Protein AF-A0A132BQ86-F1 (afdb_monomer)

Mean predicted aligned error: 5.55 Å

pLDDT: mean 93.39, std 7.11, range [46.69, 98.69]

Foldseek 3Di:
DPDDPVVVVVVCVVVVHDPVVVVVVVCVVDDPVVVVVVLVLLLLVLLLVLLLCVVPDDDDLVRDDPVSNVSCCVNQVDPVSSNVSSVVLVVCLVVLVVVLVQLVVCVVVVAFDADPLSKTKAFPVCLSVGGSSSVSLVSLQQVLV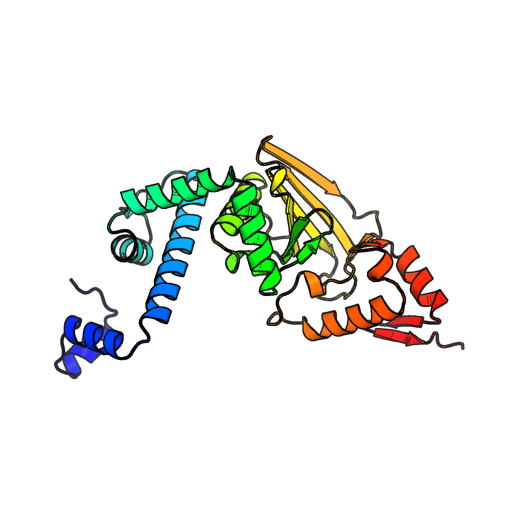VHQPQFGMKIHPSVQSKIKGWHWACLVQALWTATAKIWMARSVVSDIDIDGCNVFQKTFAPVLNRDHPPDPCNVLSNVLNVQCVVLPVCVVPGIDGPVVSQVSLVVVQWDDDRSDTHHDDDD

Organism: NCBI:txid1768241

Secondary structure (DSSP, 8-state):
-----HHHHHHHHHTT--HHHHHHHHHHTS-HHHHHHHHHHHHHHHHHHHHHHTTSPPPPGGGS-HHHHHHHHHHHSSHHHHHHHHHHHHHHTT-HHHHHHHHHHHHHTTSSEE-TT--EEEEGGGGGGS-HHHHHHHHHHHHHHT--TT-SEEEEEGGGTEEEEEEEETTTT-SSPEEEEEEEEETTTTEEEEEE-TTS-EEE--GGGGS-TTSTTHHHHHHHHHHHHHTTGGGGTTEEEHHHHHHHHHHTTEEEETTEEEE----

Sequence (267 aa):
MVELPQEILNRLEAANTSAAKAISLASSLSDPEILDEVAQQRQDDIAVYLALNQFNRRKNYRDLPERLQRDVRALFQNFTMAQATARDLLFSLADSERLCAAAEATASEGLGYLDEDHNYWVSTELTPRLPAVLRCFAGCAEKYAGGFDEMQLIKFHLRTGKLTGFRYADFELSPLPRLEVRTKVDLRRQRISDFDHHGEDQRLLLKSRFMASDQTGFERQKRFDAQAAEIGLDGFGIRATGTEIALAAETAGLVLSGWSWAPVAFR

Solvent-accessible surface area (backbone atoms only — not comparable to full-atom values): 14656 Å² total; per-residue (Å²): 132,89,90,63,60,66,69,56,51,54,52,31,56,76,66,73,48,50,71,68,58,50,49,53,48,51,55,72,74,44,61,66,67,61,53,51,52,53,50,50,54,52,48,38,53,49,26,35,53,54,34,62,40,67,83,44,85,79,73,56,74,88,75,47,58,67,70,59,51,51,50,34,39,74,76,42,66,35,66,68,52,42,52,48,54,7,49,52,51,59,59,50,68,74,40,35,65,63,49,46,52,53,46,52,54,40,26,76,75,48,50,22,34,67,47,98,86,68,31,38,30,29,30,44,88,51,43,86,76,46,60,49,66,58,36,40,51,49,50,53,42,25,63,72,69,75,57,54,90,77,27,55,34,36,36,37,38,51,86,74,43,27,39,32,37,33,23,49,48,56,55,90,81,37,73,57,22,34,41,34,38,36,42,36,31,32,66,79,74,70,43,78,50,79,42,84,30,72,93,49,57,41,23,41,35,57,58,40,51,33,40,40,86,86,44,88,60,28,72,60,38,43,54,37,38,52,56,41,41,77,50,51,52,55,80,56,49,59,43,44,40,56,66,58,51,51,51,35,31,50,76,68,50,27,39,85,51,90,78,43,77,38,72,63,80,85,127

InterPro domains:
  IPR024019 Conserved hypothetical protein CHP04096 [TIGR04096] (12-233)

Structure (mmCIF, N/CA/C/O backbone):
data_AF-A0A132BQ86-F1
#
_entry.id   AF-A0A132BQ86-F1
#
loop_
_atom_site.group_PDB
_atom_site.id
_atom_site.type_symbol
_atom_site.label_atom_id
_atom_site.label_alt_id
_atom_site.label_comp_id
_atom_site.label_asym_id
_atom_site.label_entity_id
_atom_site.label_seq_id
_atom_site.pdbx_PDB_ins_code
_atom_site.Cartn_x
_atom_site.Cartn_y
_atom_site.Cartn_z
_atom_site.occupancy
_atom_site.B_iso_or_equiv
_atom_site.auth_seq_id
_atom_site.auth_comp_id
_atom_site.auth_asym_id
_atom_site.auth_atom_id
_atom_site.pdbx_PDB_model_num
ATOM 1 N N . MET A 1 1 ? -28.762 2.859 27.637 1.00 48.34 1 MET A N 1
ATOM 2 C CA . MET A 1 1 ? -29.781 3.069 26.590 1.00 48.34 1 MET A CA 1
ATOM 3 C C . MET A 1 1 ? -29.281 2.339 25.360 1.00 48.34 1 MET A C 1
ATOM 5 O O . MET A 1 1 ? -28.118 2.528 25.027 1.00 48.34 1 MET A O 1
ATOM 9 N N . VAL A 1 2 ? -30.064 1.430 24.783 1.00 57.62 2 VAL A N 1
ATOM 10 C CA . VAL A 1 2 ? -29.632 0.698 23.585 1.00 57.62 2 VAL A CA 1
ATOM 11 C C . VAL A 1 2 ? -29.933 1.597 22.390 1.00 57.62 2 VAL A C 1
ATOM 13 O O . VAL A 1 2 ? -31.091 1.792 22.041 1.00 57.62 2 VAL A O 1
ATOM 16 N N . GLU A 1 3 ? -28.901 2.239 21.849 1.00 66.31 3 GLU A N 1
ATOM 17 C CA . GLU A 1 3 ? -29.032 3.208 20.757 1.00 66.31 3 GLU A CA 1
ATOM 18 C C . GLU A 1 3 ? -29.075 2.468 19.414 1.00 66.31 3 GLU A C 1
ATOM 20 O O . GLU A 1 3 ? -28.042 2.197 18.805 1.00 66.31 3 GLU A O 1
ATOM 25 N N . LEU A 1 4 ? -30.285 2.101 18.982 1.00 75.31 4 LEU A N 1
ATOM 26 C CA . LEU A 1 4 ? -30.565 1.484 17.682 1.00 75.31 4 LEU A CA 1
ATOM 27 C C . LEU A 1 4 ? -31.240 2.500 16.745 1.00 75.31 4 LEU A C 1
ATOM 29 O O . LEU A 1 4 ? -31.938 3.390 17.235 1.00 75.31 4 LEU A O 1
ATOM 33 N N . PRO A 1 5 ? -31.079 2.375 15.411 1.00 81.62 5 PRO A N 1
ATOM 34 C CA . PRO A 1 5 ? -31.840 3.172 14.451 1.00 81.62 5 PRO A CA 1
ATOM 35 C C . PRO A 1 5 ? -33.342 3.121 14.752 1.00 81.62 5 PRO A C 1
ATOM 37 O O . PRO A 1 5 ? -33.860 2.056 15.091 1.00 81.62 5 PRO A O 1
ATOM 40 N N . GLN A 1 6 ? -34.052 4.240 14.578 1.00 82.19 6 GLN A N 1
ATOM 41 C CA . GLN A 1 6 ? -35.485 4.318 14.895 1.00 82.19 6 GLN A CA 1
ATOM 42 C C . GLN A 1 6 ? -36.304 3.252 14.154 1.00 82.19 6 GLN A C 1
ATOM 44 O O . GLN A 1 6 ? -37.237 2.690 14.712 1.00 82.19 6 GLN A O 1
ATOM 49 N N . GLU A 1 7 ? -35.915 2.914 12.923 1.00 88.50 7 GLU A N 1
ATOM 50 C CA . GLU A 1 7 ? -36.534 1.821 12.171 1.00 88.50 7 GLU A CA 1
ATOM 51 C C . GLU A 1 7 ? -36.423 0.472 12.901 1.00 88.50 7 GLU A C 1
ATOM 53 O O . GLU A 1 7 ? -37.403 -0.265 12.993 1.00 88.50 7 GLU A O 1
ATOM 58 N N . ILE A 1 8 ? -35.249 0.157 13.455 1.00 87.12 8 ILE A N 1
ATOM 59 C CA . ILE A 1 8 ? -35.028 -1.071 14.224 1.00 87.12 8 ILE A CA 1
ATOM 60 C C . ILE A 1 8 ? -35.868 -1.028 15.504 1.00 87.12 8 ILE A C 1
ATOM 62 O O . ILE A 1 8 ? -36.530 -2.012 15.815 1.00 87.12 8 ILE A O 1
ATOM 66 N N . LEU A 1 9 ? -35.891 0.105 16.217 1.00 88.50 9 LEU A N 1
ATOM 67 C CA . LEU A 1 9 ? -36.706 0.269 17.427 1.00 88.50 9 LEU A CA 1
ATOM 68 C C . LEU A 1 9 ? -38.195 0.027 17.145 1.00 88.50 9 LEU A C 1
ATOM 70 O O . LEU A 1 9 ? -38.819 -0.770 17.840 1.00 88.50 9 LEU A O 1
ATOM 74 N N . ASN A 1 10 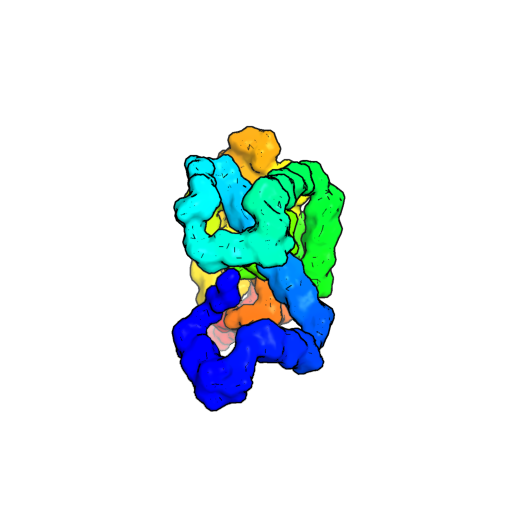? -38.728 0.613 16.069 1.00 91.19 10 ASN A N 1
ATOM 75 C CA . ASN A 1 10 ? -40.118 0.419 15.654 1.00 91.19 10 ASN A CA 1
ATOM 76 C C . ASN A 1 10 ? -40.417 -1.056 15.322 1.00 91.19 10 ASN A C 1
ATOM 78 O O . ASN A 1 10 ? -41.476 -1.575 15.673 1.00 91.19 10 ASN A O 1
ATOM 82 N N . ARG A 1 11 ? -39.483 -1.760 14.663 1.00 92.75 11 ARG A N 1
ATOM 83 C CA . ARG A 1 11 ? -39.623 -3.200 14.369 1.00 92.75 11 ARG A CA 1
ATOM 84 C C . ARG A 1 11 ? -39.586 -4.057 15.636 1.00 92.75 11 ARG A C 1
ATOM 86 O O . ARG A 1 11 ? -40.324 -5.035 15.718 1.00 92.75 11 ARG A O 1
ATOM 93 N N . LEU A 1 12 ? -38.751 -3.704 16.615 1.00 92.38 12 LEU A N 1
ATOM 94 C CA . LEU A 1 12 ? -38.674 -4.401 17.902 1.00 92.38 12 LEU A CA 1
ATOM 95 C C . LEU A 1 12 ? -39.965 -4.232 18.711 1.00 92.38 12 LEU A C 1
ATOM 97 O O . LEU A 1 12 ? -40.472 -5.218 19.248 1.00 92.38 12 LEU A O 1
ATOM 101 N N . GLU A 1 13 ? -40.520 -3.016 18.742 1.00 92.12 13 GLU A N 1
ATOM 102 C CA . GLU A 1 13 ? -41.822 -2.739 19.360 1.00 92.12 13 GLU A CA 1
ATOM 103 C C . GLU A 1 13 ? -42.944 -3.536 18.688 1.00 92.12 13 GLU A C 1
ATOM 105 O O . GLU A 1 13 ? -43.696 -4.225 19.375 1.00 92.12 13 GLU A O 1
ATOM 110 N N . ALA A 1 14 ? -43.016 -3.528 17.352 1.00 93.75 14 ALA A N 1
ATOM 111 C CA . ALA A 1 14 ? -44.014 -4.295 16.603 1.00 93.75 14 ALA A CA 1
ATOM 112 C C . ALA A 1 14 ? -43.903 -5.814 16.839 1.00 93.75 14 ALA A C 1
ATOM 114 O O . ALA A 1 14 ? -44.913 -6.514 16.881 1.00 93.75 14 ALA A O 1
ATOM 115 N N . ALA A 1 15 ? -42.683 -6.324 17.026 1.00 91.62 15 ALA A N 1
ATOM 116 C CA . ALA A 1 15 ? -42.415 -7.724 17.350 1.00 91.62 15 ALA A CA 1
ATOM 117 C C . ALA A 1 15 ? -42.553 -8.052 18.852 1.00 91.62 15 ALA A C 1
ATOM 119 O O . ALA A 1 15 ? -42.294 -9.189 19.251 1.00 91.62 15 ALA A O 1
ATOM 120 N N . ASN A 1 16 ? -42.931 -7.078 19.689 1.00 93.38 16 ASN A N 1
ATOM 121 C CA . ASN A 1 16 ? -43.047 -7.200 21.144 1.00 93.38 16 ASN A CA 1
ATOM 122 C C . ASN A 1 16 ? -41.792 -7.812 21.807 1.00 93.38 16 ASN A C 1
ATOM 124 O O . ASN A 1 16 ? -41.873 -8.666 22.696 1.00 93.38 16 ASN A O 1
ATOM 128 N N . THR A 1 17 ? -40.608 -7.404 21.341 1.00 91.94 17 THR A N 1
ATOM 129 C CA . THR A 1 17 ? -39.317 -7.899 21.833 1.00 91.94 17 THR A CA 1
ATOM 130 C C . THR A 1 17 ? -38.410 -6.753 22.271 1.00 91.94 17 THR A C 1
ATOM 132 O O . THR A 1 17 ? -38.525 -5.624 21.804 1.00 91.94 17 THR A O 1
ATOM 135 N N . SER A 1 18 ? -37.487 -7.031 23.192 1.00 90.44 18 SER A N 1
ATOM 136 C CA . SER A 1 18 ? -36.523 -6.031 23.649 1.00 90.44 18 SER A CA 1
ATOM 137 C C . SER A 1 18 ? -35.269 -6.046 22.782 1.00 90.44 18 SER A C 1
ATOM 139 O O . SER A 1 18 ? -34.871 -7.085 22.256 1.00 90.44 18 SER A O 1
ATOM 141 N N . ALA A 1 19 ? -34.578 -4.908 22.706 1.00 87.38 19 ALA A N 1
ATOM 142 C CA . ALA A 1 19 ? -33.284 -4.826 22.034 1.00 87.38 19 ALA A CA 1
ATOM 143 C C . ALA A 1 19 ? -32.271 -5.843 22.590 1.00 87.38 19 ALA A C 1
ATOM 145 O O . ALA A 1 19 ? -31.544 -6.467 21.828 1.00 87.38 19 ALA A O 1
ATOM 146 N N . ALA A 1 20 ? -32.270 -6.074 23.908 1.00 87.12 20 ALA A N 1
ATOM 147 C CA . ALA A 1 20 ? -31.408 -7.073 24.537 1.00 87.12 20 ALA A CA 1
ATOM 148 C C . ALA A 1 20 ? -31.718 -8.503 24.057 1.00 87.12 20 ALA A C 1
ATOM 150 O O . ALA A 1 20 ? -30.797 -9.255 23.749 1.00 87.12 20 ALA A O 1
ATOM 151 N N . LYS A 1 21 ? -33.004 -8.869 23.940 1.00 88.94 21 LYS A N 1
ATOM 152 C CA . LYS A 1 21 ? -33.412 -10.176 23.399 1.00 88.94 21 LYS A CA 1
ATOM 153 C C . LYS A 1 21 ? -33.049 -10.311 21.923 1.00 88.94 21 LYS A C 1
ATOM 155 O O . LYS A 1 21 ? -32.556 -11.357 21.521 1.00 88.94 21 LYS A O 1
ATOM 160 N N . ALA A 1 22 ? -33.264 -9.262 21.133 1.00 88.31 22 ALA A N 1
ATOM 161 C CA . ALA A 1 22 ? -32.927 -9.264 19.715 1.00 88.31 22 ALA A CA 1
ATOM 162 C C . ALA A 1 22 ? -31.416 -9.370 19.472 1.00 88.31 22 ALA A C 1
ATOM 164 O O . ALA A 1 22 ? -31.006 -10.153 18.626 1.00 88.31 22 ALA A O 1
ATOM 165 N N . ILE A 1 23 ? -30.593 -8.651 20.244 1.00 86.38 23 ILE A N 1
ATOM 166 C CA . ILE A 1 23 ? -29.129 -8.766 20.188 1.00 86.38 23 ILE A CA 1
ATOM 167 C C . ILE A 1 23 ? -28.699 -10.172 20.603 1.00 86.38 23 ILE A C 1
ATOM 169 O O . ILE A 1 23 ? -27.949 -10.801 19.874 1.00 86.38 23 ILE A O 1
ATOM 173 N N . SER A 1 24 ? -29.217 -10.701 21.717 1.00 87.19 24 SER A N 1
ATOM 174 C CA . SER A 1 24 ? -28.891 -12.063 22.160 1.00 87.19 24 SER A CA 1
ATOM 175 C C . SER A 1 24 ? -29.236 -13.113 21.103 1.00 87.19 24 SER A C 1
ATOM 177 O O . SER A 1 24 ? -28.451 -14.032 20.886 1.00 87.19 24 SER A O 1
ATOM 179 N N . LEU A 1 25 ? -30.390 -12.978 20.444 1.00 89.50 25 LEU A N 1
ATOM 180 C CA . LEU A 1 25 ? -30.790 -13.869 19.360 1.00 89.50 25 LEU A CA 1
ATOM 181 C C . LEU A 1 25 ? -29.873 -13.697 18.144 1.00 89.50 25 LEU A C 1
ATOM 183 O O . LEU A 1 25 ? -29.363 -14.686 17.633 1.00 89.50 25 LEU A O 1
ATOM 187 N N . ALA A 1 26 ? -29.614 -12.461 17.713 1.00 86.75 26 ALA A N 1
ATOM 188 C CA . ALA A 1 26 ? -28.732 -12.175 16.584 1.00 86.75 26 ALA A CA 1
ATOM 189 C C . ALA A 1 26 ? -27.317 -12.725 16.814 1.00 86.75 26 ALA A C 1
ATOM 191 O O . ALA A 1 26 ? -26.767 -13.375 15.930 1.00 86.75 26 ALA A O 1
ATOM 192 N N . SER A 1 27 ? -26.766 -12.543 18.016 1.00 85.75 27 SER A N 1
ATOM 193 C CA . SER A 1 27 ? -25.485 -13.121 18.422 1.00 85.75 27 SER A CA 1
ATOM 194 C C . SER A 1 27 ? -25.517 -14.649 18.414 1.00 85.75 27 SER A C 1
ATOM 196 O O . SER A 1 27 ? -24.564 -15.254 17.954 1.00 85.75 27 SER A O 1
ATOM 198 N N . SER A 1 28 ? -26.613 -15.284 18.852 1.00 88.06 28 SER A N 1
ATOM 199 C CA . SER A 1 28 ? -26.743 -16.753 18.813 1.00 88.06 28 SER A CA 1
ATOM 200 C C . SER A 1 28 ? -26.891 -17.338 17.404 1.00 88.06 28 SER A C 1
ATOM 202 O O . SER A 1 28 ? -26.674 -18.529 17.210 1.00 88.06 28 SER A O 1
ATOM 204 N N . LEU A 1 29 ? -27.292 -16.511 16.435 1.00 90.94 29 LEU A N 1
ATOM 205 C CA . LEU A 1 29 ? -27.453 -16.888 15.029 1.00 90.94 29 LEU A CA 1
ATOM 206 C C . LEU A 1 29 ? -26.215 -16.554 14.189 1.00 90.94 29 LEU A C 1
ATOM 208 O O . LEU A 1 29 ? -26.176 -16.889 13.008 1.00 90.94 29 LEU A O 1
ATOM 212 N N . SER A 1 30 ? -25.247 -15.857 14.779 1.00 89.94 30 SER A N 1
ATOM 213 C CA . SER A 1 30 ? -24.017 -15.434 14.119 1.00 89.94 30 SER A CA 1
ATOM 214 C C . SER A 1 30 ? -22.875 -16.360 14.519 1.00 89.94 30 SER A C 1
ATOM 216 O O . SER A 1 30 ? -22.866 -16.891 15.627 1.00 89.94 30 SER A O 1
ATOM 218 N N . ASP A 1 31 ? -21.904 -16.526 13.627 1.00 91.62 31 ASP A N 1
ATOM 219 C CA . ASP A 1 31 ? -20.662 -17.224 13.944 1.00 91.62 31 ASP A CA 1
ATOM 220 C C . ASP A 1 31 ? -19.812 -16.351 14.889 1.00 91.62 31 ASP A C 1
ATOM 222 O O . ASP A 1 31 ? -19.485 -15.215 14.520 1.00 91.62 31 ASP A O 1
ATOM 226 N N . PRO A 1 32 ? -19.480 -16.825 16.106 1.00 88.94 32 PRO A N 1
ATOM 227 C CA . PRO A 1 32 ? -18.652 -16.072 17.042 1.00 88.94 32 PRO A CA 1
ATOM 228 C C . PRO A 1 32 ? -17.294 -15.667 16.461 1.00 88.94 32 PRO A C 1
ATOM 230 O O . PRO A 1 32 ? -16.850 -14.552 16.720 1.00 88.94 32 PRO A O 1
ATOM 233 N N . GLU A 1 33 ? -16.673 -16.521 15.642 1.00 91.50 33 GLU A N 1
ATOM 234 C CA . GLU A 1 33 ? -15.350 -16.247 15.066 1.00 91.50 33 GLU A CA 1
ATOM 235 C C . GLU A 1 33 ? -15.417 -15.056 14.102 1.00 91.50 33 GLU A C 1
ATOM 237 O O . G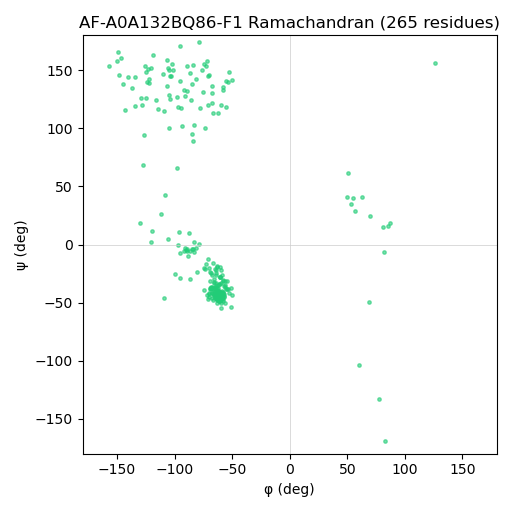LU A 1 33 ? -14.620 -14.124 14.198 1.00 91.50 33 GLU A O 1
ATOM 242 N N . ILE A 1 34 ? -16.458 -15.004 13.264 1.00 90.94 34 ILE A N 1
ATOM 243 C CA . ILE A 1 34 ? -16.699 -13.877 12.350 1.00 90.94 34 ILE A CA 1
ATOM 244 C C . ILE A 1 34 ? -16.935 -12.575 13.130 1.00 90.94 34 ILE A C 1
ATOM 246 O O . ILE A 1 34 ? -16.480 -11.503 12.723 1.00 90.94 34 ILE A O 1
ATOM 250 N N . LEU A 1 35 ? -17.668 -12.632 14.247 1.00 89.19 35 LEU A N 1
ATOM 251 C CA . LEU A 1 35 ? -17.915 -11.446 15.071 1.00 89.19 35 LEU A CA 1
ATOM 252 C C . LEU A 1 35 ? -16.626 -10.911 15.703 1.00 89.19 35 LEU A C 1
ATOM 254 O O . LEU A 1 35 ? -16.428 -9.692 15.722 1.00 89.19 35 LEU A O 1
ATOM 258 N N . ASP A 1 36 ? -15.758 -11.802 16.179 1.00 91.75 36 ASP A N 1
ATOM 259 C CA . ASP A 1 36 ? -14.467 -11.442 16.763 1.00 91.75 36 ASP A CA 1
ATOM 260 C C . ASP A 1 36 ? -13.515 -10.860 15.707 1.00 91.75 36 ASP A C 1
ATOM 262 O O . ASP A 1 36 ? -12.894 -9.821 15.949 1.00 91.75 36 ASP A O 1
ATOM 266 N N . GLU A 1 37 ? -13.466 -11.436 14.503 1.00 92.38 37 GLU A N 1
ATOM 267 C CA . GLU A 1 37 ? -12.690 -10.901 13.375 1.00 92.38 37 GLU A CA 1
ATOM 268 C C . GLU A 1 37 ? -13.134 -9.483 12.991 1.00 92.38 37 GLU 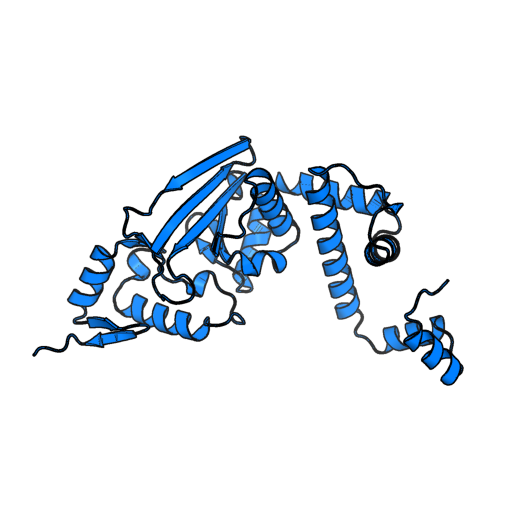A C 1
ATOM 270 O O . GLU A 1 37 ? -12.313 -8.568 12.871 1.00 92.38 37 GLU A O 1
ATOM 275 N N . VAL A 1 38 ? -14.446 -9.255 12.853 1.00 92.69 38 VAL A N 1
ATOM 276 C CA . VAL A 1 38 ? -14.996 -7.928 12.529 1.00 92.69 38 VAL A CA 1
ATOM 277 C C . VAL A 1 38 ? -14.725 -6.927 13.655 1.00 92.69 38 VAL A C 1
ATOM 279 O O . VAL A 1 38 ? -14.418 -5.758 13.389 1.00 92.69 38 VAL A O 1
ATOM 282 N N . ALA A 1 39 ? -14.814 -7.361 14.915 1.00 93.50 39 ALA A N 1
ATOM 283 C CA . ALA A 1 39 ? -14.485 -6.527 16.064 1.00 93.50 39 ALA A CA 1
ATOM 284 C C . ALA A 1 39 ? -13.000 -6.136 16.067 1.00 93.50 39 ALA A C 1
ATOM 286 O O . ALA A 1 39 ? -12.691 -4.954 16.254 1.00 93.50 39 ALA A O 1
ATOM 287 N N . GLN A 1 40 ? -12.096 -7.083 15.800 1.00 95.69 40 GLN A N 1
ATOM 288 C CA . GLN A 1 40 ? -10.658 -6.832 15.713 1.00 95.69 40 GLN A CA 1
ATOM 289 C C . GLN A 1 40 ? -10.324 -5.888 14.554 1.00 95.69 40 GLN A C 1
ATOM 291 O O . GLN A 1 40 ? -9.628 -4.893 14.756 1.00 95.69 40 GLN A O 1
ATOM 296 N N . GLN A 1 41 ? -10.893 -6.111 13.367 1.00 94.81 41 GLN A N 1
ATOM 297 C CA . GLN A 1 41 ? -10.709 -5.218 12.221 1.00 94.81 41 GLN A CA 1
ATOM 298 C C . GLN A 1 41 ? -11.167 -3.788 12.548 1.00 94.81 41 GLN A C 1
ATOM 300 O O . GLN A 1 41 ? -10.497 -2.807 12.210 1.00 94.81 41 GLN A O 1
ATOM 305 N N . ARG A 1 42 ? -12.296 -3.646 13.255 1.00 96.19 42 ARG A N 1
ATOM 306 C CA . ARG A 1 42 ? -12.797 -2.332 13.664 1.00 96.19 42 ARG A CA 1
ATOM 307 C C . ARG A 1 42 ? -11.912 -1.673 14.722 1.00 96.19 42 ARG A C 1
ATOM 309 O O . ARG A 1 42 ? -11.736 -0.454 14.676 1.00 96.19 42 ARG A O 1
ATOM 316 N N . GLN A 1 43 ? -11.359 -2.442 15.660 1.00 96.88 43 GLN A N 1
ATOM 317 C CA . GLN A 1 43 ? -10.368 -1.937 16.611 1.00 96.88 43 GLN A CA 1
ATOM 318 C C . GLN A 1 43 ? -9.131 -1.415 15.881 1.00 96.88 43 GLN A C 1
ATOM 320 O O . GLN A 1 43 ? -8.703 -0.289 16.134 1.00 96.88 43 GLN A O 1
ATOM 325 N N . ASP A 1 44 ? -8.614 -2.184 14.931 1.00 97.38 44 ASP A N 1
ATOM 326 C CA . ASP A 1 44 ? -7.458 -1.824 14.118 1.00 97.38 44 ASP A CA 1
ATOM 327 C C . ASP A 1 44 ? -7.688 -0.519 13.343 1.00 97.38 44 ASP A C 1
ATOM 329 O O . ASP A 1 44 ? -6.855 0.389 13.389 1.00 97.38 44 ASP A O 1
ATOM 333 N N . ASP A 1 45 ? -8.849 -0.364 12.700 1.00 96.56 45 ASP A N 1
ATOM 334 C CA . ASP A 1 45 ? -9.223 0.869 11.996 1.00 96.56 45 ASP A CA 1
ATOM 335 C C . ASP A 1 45 ? -9.233 2.091 12.923 1.00 96.56 45 ASP A C 1
ATOM 337 O O . ASP A 1 45 ? -8.728 3.164 12.579 1.00 96.56 45 ASP A O 1
ATOM 341 N N . ILE A 1 46 ? -9.805 1.934 14.120 1.00 96.06 46 ILE A N 1
ATOM 342 C CA . ILE A 1 46 ? -9.874 3.001 15.121 1.00 96.06 46 ILE A CA 1
ATOM 343 C C . ILE A 1 46 ? -8.475 3.321 15.651 1.00 96.06 46 ILE A C 1
ATOM 345 O O . ILE A 1 46 ? -8.139 4.499 15.792 1.00 96.06 46 ILE A O 1
ATOM 349 N N . ALA A 1 47 ? -7.647 2.308 15.906 1.00 97.31 47 ALA A N 1
ATOM 350 C CA . ALA A 1 47 ? -6.279 2.482 16.370 1.00 97.31 47 ALA A CA 1
ATOM 351 C C . ALA A 1 47 ? -5.435 3.242 15.337 1.00 97.31 47 ALA A C 1
ATOM 353 O O . ALA A 1 47 ? -4.786 4.222 15.704 1.00 97.31 47 ALA A O 1
ATOM 354 N N . VAL A 1 48 ? -5.507 2.873 14.051 1.00 97.38 48 VAL A N 1
ATOM 355 C CA . VAL A 1 48 ? -4.831 3.587 12.951 1.00 97.38 48 VAL A CA 1
ATOM 356 C C . VAL A 1 48 ? -5.339 5.027 12.848 1.00 97.38 48 VAL A C 1
ATOM 358 O O . VAL A 1 48 ? -4.540 5.966 12.828 1.00 97.38 48 VAL A O 1
ATOM 361 N N . TYR A 1 49 ? -6.659 5.239 12.851 1.00 94.88 49 TYR A N 1
ATOM 362 C CA . TYR A 1 49 ? -7.246 6.581 12.794 1.00 94.88 49 TYR A CA 1
ATOM 363 C C . TYR A 1 49 ? -6.767 7.470 13.949 1.00 94.88 49 TYR A C 1
ATOM 365 O O . TYR A 1 49 ? -6.364 8.618 13.743 1.00 94.88 49 TYR A O 1
ATOM 373 N N . LEU A 1 50 ? -6.813 6.963 15.183 1.00 94.38 50 LEU A N 1
ATOM 374 C CA . LEU A 1 50 ? -6.385 7.710 16.362 1.00 94.38 50 LEU A CA 1
ATOM 375 C C . LEU A 1 50 ? -4.871 7.945 16.361 1.00 94.38 50 LEU A C 1
ATOM 377 O O . LEU A 1 50 ? -4.447 9.039 16.734 1.00 94.38 50 LEU A O 1
ATOM 381 N N . ALA A 1 51 ? -4.076 6.975 15.902 1.00 95.62 51 ALA A N 1
ATOM 382 C CA . ALA A 1 51 ? -2.626 7.077 15.766 1.00 95.62 51 ALA A CA 1
ATOM 383 C C . ALA A 1 51 ? -2.244 8.223 14.825 1.00 95.62 51 ALA A C 1
ATOM 385 O O . ALA A 1 51 ? -1.545 9.155 15.224 1.00 95.62 51 ALA A O 1
ATOM 386 N N . LEU A 1 52 ? -2.787 8.228 13.608 1.00 93.56 52 LEU A N 1
ATOM 387 C CA . LEU A 1 52 ? -2.500 9.267 12.618 1.00 93.56 52 LEU A CA 1
ATOM 388 C C . LEU A 1 52 ? -3.024 10.643 13.051 1.00 93.56 52 LEU A C 1
ATOM 390 O O . LEU A 1 52 ? -2.426 11.676 12.734 1.00 93.56 52 LEU A O 1
ATOM 394 N N . ASN A 1 53 ? -4.108 10.695 13.827 1.00 90.75 53 ASN A N 1
ATOM 395 C CA . ASN A 1 53 ? -4.610 11.948 14.389 1.00 90.75 53 ASN A CA 1
ATOM 396 C C . ASN A 1 53 ? -3.735 12.545 15.495 1.00 90.75 53 ASN A C 1
ATOM 398 O O . ASN A 1 53 ? -3.917 13.723 15.797 1.00 90.75 53 ASN A O 1
ATOM 402 N N . GLN A 1 54 ? -2.763 11.817 16.053 1.00 87.38 54 GLN A N 1
ATOM 403 C CA . GLN A 1 54 ? -1.814 12.406 17.008 1.00 87.38 54 GLN A CA 1
ATOM 404 C C . GLN A 1 54 ? -0.948 13.499 16.368 1.00 87.38 54 GLN A C 1
ATOM 406 O O . GLN A 1 54 ? -0.539 14.435 17.047 1.00 87.38 54 GLN A O 1
ATOM 411 N N . PHE A 1 55 ? -0.733 13.427 15.052 1.00 85.44 55 PHE A N 1
ATOM 412 C CA . PHE A 1 55 ? -0.038 14.463 14.285 1.00 85.44 55 PHE A CA 1
ATOM 413 C C . PHE A 1 55 ? -0.961 15.624 13.854 1.00 85.44 55 PHE A C 1
ATOM 415 O O . PHE A 1 55 ? -0.506 16.568 13.219 1.00 85.44 55 PHE A O 1
ATOM 422 N N . ASN A 1 56 ? -2.271 15.543 14.127 1.00 81.94 56 ASN A N 1
ATOM 423 C CA . ASN A 1 56 ? -3.222 16.644 13.932 1.00 81.94 56 ASN A CA 1
ATOM 424 C C . ASN A 1 56 ? -3.424 17.413 15.243 1.00 81.94 56 ASN A C 1
ATOM 426 O O . ASN A 1 56 ? -3.050 16.964 16.326 1.00 81.94 56 ASN A O 1
ATOM 430 N N . ARG A 1 57 ? -4.119 18.555 15.171 1.00 73.56 57 ARG A N 1
ATOM 431 C CA . ARG A 1 57 ? -4.645 19.197 16.380 1.00 73.56 57 ARG A CA 1
ATOM 432 C C . ARG A 1 57 ? -5.594 18.222 17.088 1.00 73.56 57 ARG A C 1
ATOM 434 O O . ARG A 1 57 ? -6.591 17.794 16.506 1.00 73.56 57 ARG A O 1
ATOM 441 N N . ARG A 1 58 ? -5.268 17.867 18.336 1.00 68.94 58 ARG A N 1
ATOM 442 C CA . ARG A 1 58 ? -6.019 16.894 19.143 1.00 68.94 58 ARG A CA 1
ATOM 443 C C . ARG A 1 58 ? -7.493 17.306 19.233 1.00 68.94 58 ARG A C 1
ATOM 445 O O . ARG A 1 58 ? -7.799 18.371 19.764 1.00 68.94 58 ARG A O 1
ATOM 452 N N . LYS A 1 59 ? -8.391 16.460 18.724 1.00 71.06 59 LYS A N 1
ATOM 453 C CA . LYS A 1 59 ? -9.842 16.608 18.913 1.00 71.06 59 LYS A CA 1
ATOM 454 C C . LYS A 1 59 ? -10.239 16.051 20.277 1.00 71.06 59 LYS A C 1
ATOM 456 O O . LYS A 1 59 ? -9.686 15.032 20.704 1.00 71.06 59 LYS A O 1
ATOM 461 N N . ASN A 1 60 ? -11.186 16.694 20.960 1.00 80.38 60 ASN A N 1
ATOM 462 C CA . ASN A 1 60 ? -11.746 16.105 22.170 1.00 80.38 60 ASN A CA 1
ATOM 463 C C . ASN A 1 60 ? -12.650 14.934 21.787 1.00 80.38 60 ASN A C 1
ATOM 465 O O . ASN A 1 60 ? -13.248 14.922 20.715 1.00 80.38 60 ASN A O 1
ATOM 469 N N . TYR A 1 61 ? -12.804 13.971 22.694 1.00 81.50 61 TYR A N 1
ATOM 470 C CA . TYR A 1 61 ? -13.684 12.821 22.477 1.00 81.50 61 TYR A CA 1
ATOM 471 C C . TYR A 1 61 ? -15.121 13.226 22.102 1.00 81.50 61 TYR A C 1
ATOM 473 O O . TYR A 1 61 ? -15.727 12.614 21.230 1.00 81.50 61 TYR A O 1
ATOM 481 N N . ARG A 1 62 ? -15.638 14.298 22.721 1.00 85.12 62 ARG A N 1
ATOM 482 C CA . ARG A 1 62 ? -16.984 14.838 22.458 1.00 85.12 62 ARG A CA 1
ATOM 483 C C . ARG A 1 62 ? -17.153 15.398 21.043 1.00 85.12 62 ARG A C 1
ATOM 485 O O . ARG A 1 62 ? -18.279 15.475 20.572 1.00 85.12 62 ARG A O 1
ATOM 492 N N . ASP A 1 63 ? -16.050 15.747 20.385 1.00 85.69 63 ASP A N 1
ATOM 493 C CA . ASP A 1 63 ? -16.036 16.308 19.032 1.00 85.69 63 ASP A CA 1
ATOM 494 C C . ASP A 1 63 ? -15.911 15.207 17.959 1.00 85.69 63 ASP A C 1
ATOM 496 O O . ASP A 1 63 ? -15.892 15.495 16.760 1.00 85.69 63 ASP A O 1
ATOM 500 N N . LEU A 1 64 ? -15.771 13.937 18.366 1.00 86.06 64 LEU A N 1
ATOM 501 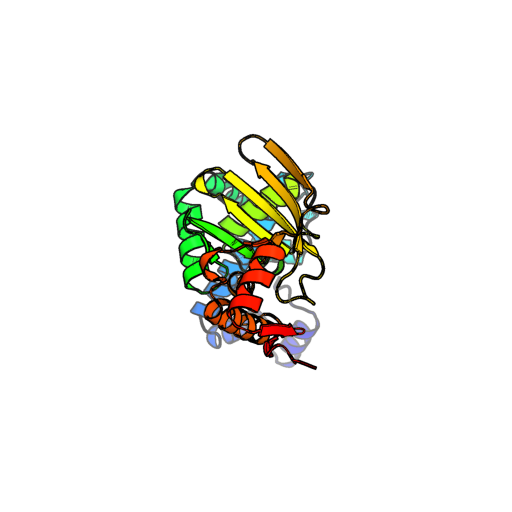C CA . LEU A 1 64 ? -15.746 12.802 17.446 1.00 86.06 64 LEU A CA 1
ATOM 502 C C . LEU A 1 64 ? -17.165 12.473 16.958 1.00 86.06 64 LEU A C 1
ATOM 504 O O . LEU A 1 64 ? -18.119 12.642 17.719 1.00 86.06 64 LEU A O 1
ATOM 508 N N . PRO A 1 65 ? -17.333 11.934 15.736 1.00 89.06 65 PRO A N 1
ATOM 509 C CA . PRO A 1 65 ? -18.635 11.459 15.271 1.00 89.06 65 PRO A CA 1
ATOM 510 C C . PRO A 1 65 ? -19.255 10.459 16.254 1.00 89.06 65 PRO A C 1
ATOM 512 O O . PRO A 1 65 ? -18.552 9.583 16.760 1.00 89.06 65 PRO A O 1
ATOM 515 N N . GLU A 1 66 ? -20.569 10.533 16.486 1.00 87.62 66 GLU A N 1
ATOM 516 C CA . GLU A 1 66 ? -21.253 9.671 17.467 1.00 87.62 66 GLU A CA 1
ATOM 517 C C . GLU A 1 66 ? -20.999 8.180 17.233 1.00 87.62 66 GLU A C 1
ATOM 519 O O . GLU A 1 66 ? -20.786 7.427 18.179 1.00 87.62 66 GLU A O 1
ATOM 524 N N . ARG A 1 67 ? -20.958 7.751 15.965 1.00 88.44 67 ARG A N 1
ATOM 525 C CA . ARG A 1 67 ? -20.627 6.367 15.601 1.00 88.44 67 ARG A CA 1
ATOM 526 C C . ARG A 1 67 ? -19.262 5.946 16.152 1.00 88.44 67 ARG A C 1
ATOM 528 O O . ARG A 1 67 ? -19.157 4.886 16.751 1.00 88.44 67 ARG A O 1
ATOM 535 N N . LEU A 1 68 ? -18.242 6.794 16.015 1.00 90.12 68 LEU A N 1
ATOM 536 C CA . LEU A 1 68 ? -16.905 6.506 16.534 1.00 90.12 68 LEU A CA 1
ATOM 537 C C . LEU A 1 68 ? -16.880 6.507 18.069 1.00 90.12 68 LEU A C 1
ATOM 539 O O . LEU A 1 68 ? -16.206 5.676 18.667 1.00 90.12 68 LEU A O 1
ATOM 543 N N . GLN A 1 69 ? -17.639 7.397 18.717 1.00 90.44 69 GLN A N 1
ATOM 544 C CA . GLN A 1 69 ? -17.788 7.379 20.176 1.00 90.44 69 GLN A CA 1
ATOM 545 C C . GLN A 1 69 ? -18.400 6.051 20.662 1.00 90.44 69 GLN A C 1
ATOM 547 O O . GLN A 1 69 ? -17.920 5.452 21.627 1.00 90.44 69 GLN A O 1
ATOM 552 N N . ARG A 1 70 ? -19.437 5.556 19.975 1.00 89.62 70 ARG A N 1
ATOM 553 C CA . ARG A 1 70 ? -20.067 4.260 20.278 1.00 89.62 70 ARG A CA 1
ATOM 554 C C . ARG A 1 70 ? -19.077 3.109 20.114 1.00 89.62 70 ARG A C 1
ATOM 556 O O . ARG A 1 70 ? -18.934 2.318 21.045 1.00 89.62 70 ARG A O 1
ATOM 563 N N . ASP A 1 71 ? -18.353 3.073 18.998 1.00 93.38 71 ASP A N 1
ATOM 564 C CA . ASP A 1 71 ? -17.371 2.020 18.729 1.00 93.38 71 ASP A CA 1
ATOM 565 C C . ASP A 1 71 ? -16.241 2.020 19.769 1.00 93.38 71 ASP A C 1
ATOM 567 O O . ASP A 1 71 ? -15.873 0.968 20.280 1.00 93.38 71 ASP A O 1
ATOM 571 N N . VAL A 1 72 ? -15.735 3.196 20.160 1.00 93.88 72 VAL A N 1
ATOM 572 C CA . VAL A 1 72 ? -14.716 3.318 21.216 1.00 93.88 72 VAL A CA 1
ATOM 573 C C . VAL A 1 72 ? -15.210 2.731 22.537 1.00 93.88 72 VAL A C 1
ATOM 575 O O . VAL A 1 72 ? -14.478 1.996 23.198 1.00 93.88 72 VAL A O 1
ATOM 578 N N . ARG A 1 73 ? -16.450 3.035 22.938 1.00 91.44 73 ARG A N 1
ATOM 579 C CA . ARG A 1 73 ? -17.018 2.490 24.178 1.00 91.44 73 ARG A CA 1
ATOM 580 C C . ARG A 1 73 ? -17.192 0.973 24.097 1.00 91.44 73 ARG A C 1
ATOM 582 O O . ARG A 1 73 ? -16.901 0.292 25.074 1.00 91.44 73 ARG A O 1
ATOM 589 N N . ALA A 1 74 ? -17.667 0.463 22.963 1.00 91.44 74 ALA A N 1
ATOM 590 C CA . ALA A 1 74 ? -17.930 -0.960 22.781 1.00 91.44 74 ALA A CA 1
ATOM 591 C C . ALA A 1 74 ? -16.641 -1.793 22.704 1.00 91.44 74 ALA A C 1
ATOM 593 O O . ALA A 1 74 ? -16.564 -2.847 23.324 1.00 91.44 74 ALA A O 1
ATOM 594 N N . LEU A 1 75 ? -15.628 -1.309 21.982 1.00 94.62 75 LEU A N 1
ATOM 595 C CA . LEU A 1 75 ? -14.447 -2.097 21.621 1.00 94.62 75 LEU A CA 1
ATOM 596 C C . LEU A 1 75 ? -13.230 -1.839 22.517 1.00 94.62 75 LEU A C 1
ATOM 598 O O . LEU A 1 75 ? -12.388 -2.714 22.666 1.00 94.62 75 LEU A O 1
ATOM 602 N N . PHE A 1 76 ? -13.135 -0.660 23.136 1.00 94.88 76 PHE A N 1
ATOM 603 C CA . PHE A 1 76 ? -11.990 -0.270 23.972 1.00 94.88 76 PHE A CA 1
ATOM 604 C C . PHE A 1 76 ? -12.382 0.045 25.417 1.00 94.88 76 PHE A C 1
ATOM 606 O O . PHE A 1 76 ? -11.528 0.435 26.210 1.00 94.88 76 PHE A O 1
ATOM 613 N N . GLN A 1 77 ? -13.664 -0.095 25.775 1.00 90.94 77 GLN A N 1
ATOM 614 C CA . GLN A 1 77 ? -14.275 0.311 27.051 1.00 90.94 77 GLN A CA 1
ATOM 615 C C . GLN A 1 77 ? -14.345 1.836 27.240 1.00 90.94 77 GLN A C 1
ATOM 617 O O . GLN A 1 77 ? -15.395 2.387 27.582 1.00 90.94 77 GLN A O 1
ATOM 622 N N . ASN A 1 78 ? -13.237 2.545 27.022 1.00 91.06 78 ASN A N 1
ATOM 623 C CA . ASN A 1 78 ? -13.156 3.994 27.140 1.00 91.06 78 ASN A CA 1
ATOM 624 C C . ASN A 1 78 ? -12.124 4.603 26.176 1.00 91.06 78 ASN A C 1
ATOM 626 O O . ASN A 1 78 ? -11.270 3.925 25.608 1.00 91.06 78 ASN A O 1
ATOM 630 N N . PHE A 1 79 ? -12.198 5.926 26.008 1.00 92.88 79 PHE A N 1
ATOM 631 C CA . PHE A 1 79 ? -11.326 6.645 25.080 1.00 92.88 79 PHE A CA 1
ATOM 632 C C . PHE A 1 79 ? -9.848 6.613 25.481 1.00 92.88 79 PHE A C 1
ATOM 634 O O . PHE A 1 79 ? -8.991 6.580 24.605 1.00 92.88 79 PHE A O 1
ATOM 641 N N . THR A 1 80 ? -9.529 6.583 26.778 1.00 93.44 80 THR A N 1
ATOM 642 C CA . THR A 1 80 ? -8.140 6.516 27.256 1.00 93.44 80 THR A CA 1
ATOM 643 C C . THR A 1 80 ? -7.457 5.234 26.788 1.00 93.44 80 THR A C 1
ATOM 645 O O . THR A 1 80 ? -6.330 5.295 26.302 1.00 93.44 80 THR A O 1
ATOM 648 N N . MET A 1 81 ? -8.151 4.096 26.868 1.00 96.00 81 MET A N 1
ATOM 649 C CA . MET A 1 81 ? -7.647 2.817 26.363 1.00 96.00 81 MET A CA 1
ATOM 650 C C . MET A 1 81 ? -7.463 2.844 24.845 1.00 96.00 81 MET A C 1
ATOM 652 O O . MET A 1 81 ? -6.397 2.476 24.366 1.00 96.00 81 MET A O 1
ATOM 656 N N . ALA A 1 82 ? -8.432 3.381 24.095 1.00 95.25 82 ALA A N 1
ATOM 657 C CA . ALA A 1 82 ? -8.296 3.536 22.644 1.00 95.25 82 ALA A CA 1
ATOM 658 C C . ALA A 1 82 ? -7.083 4.405 22.256 1.00 95.25 82 ALA A C 1
ATOM 660 O O . ALA A 1 82 ? -6.349 4.085 21.320 1.00 95.25 82 ALA A O 1
ATOM 661 N N . GLN A 1 83 ? -6.828 5.490 22.998 1.00 93.81 83 GLN A N 1
ATOM 662 C CA . GLN A 1 83 ? -5.643 6.326 22.793 1.00 93.81 83 GLN A CA 1
ATOM 663 C C . GLN A 1 83 ? -4.340 5.603 23.153 1.00 93.81 83 GLN A C 1
ATOM 665 O O . GLN A 1 83 ? -3.339 5.797 22.463 1.00 93.81 83 GLN A O 1
ATOM 670 N N . ALA A 1 84 ? -4.338 4.786 24.210 1.00 95.62 84 ALA A N 1
ATOM 671 C CA . ALA A 1 84 ? -3.184 3.975 24.581 1.00 95.62 84 ALA A CA 1
ATOM 672 C C . ALA A 1 84 ? -2.855 2.958 23.478 1.00 95.62 84 ALA A C 1
ATOM 674 O O . ALA A 1 84 ? -1.734 2.980 22.981 1.00 95.62 84 ALA A O 1
ATOM 675 N N . THR A 1 85 ? -3.838 2.190 22.993 1.00 96.81 85 THR A N 1
ATOM 676 C CA . THR A 1 85 ? -3.651 1.243 21.880 1.00 96.81 85 THR A CA 1
ATOM 677 C C . THR A 1 85 ? -3.115 1.930 20.624 1.00 96.81 85 THR A C 1
ATOM 679 O O . THR A 1 85 ? -2.173 1.447 20.002 1.00 96.81 85 THR A O 1
ATOM 682 N N . ALA A 1 86 ? -3.660 3.093 20.260 1.00 96.44 86 ALA A N 1
ATOM 683 C CA . ALA A 1 86 ? -3.186 3.862 19.110 1.00 96.44 86 ALA A CA 1
ATOM 684 C C . ALA A 1 86 ? -1.732 4.346 19.267 1.00 96.44 86 ALA A C 1
ATOM 686 O O . ALA A 1 86 ? -0.965 4.386 18.305 1.00 96.44 86 ALA A O 1
ATOM 687 N N . ARG A 1 87 ? -1.338 4.729 20.484 1.00 96.06 87 ARG A N 1
ATOM 688 C CA . ARG A 1 87 ? 0.040 5.118 20.799 1.00 96.06 87 ARG A CA 1
ATOM 689 C C . ARG A 1 87 ? 0.980 3.914 20.762 1.00 96.06 87 ARG A C 1
ATOM 691 O O . ARG A 1 87 ? 2.072 4.028 20.214 1.00 96.06 87 ARG A O 1
ATOM 698 N N . ASP A 1 88 ? 0.555 2.777 21.292 1.00 97.50 88 ASP A N 1
ATOM 699 C CA . ASP A 1 88 ? 1.340 1.544 21.270 1.00 97.50 88 ASP A CA 1
ATOM 700 C C . ASP A 1 88 ? 1.536 1.052 19.825 1.00 97.50 88 ASP A C 1
ATOM 702 O O . ASP A 1 88 ? 2.636 0.639 19.457 1.00 97.50 88 ASP A O 1
ATOM 706 N N . LEU A 1 89 ? 0.522 1.217 18.963 1.00 98.06 89 LEU A N 1
ATOM 707 C CA . LEU A 1 89 ? 0.638 0.990 17.521 1.00 98.06 89 LEU A CA 1
ATOM 708 C C . LEU A 1 89 ? 1.710 1.890 16.881 1.00 98.06 89 LEU A C 1
ATOM 710 O O . LEU A 1 89 ? 2.546 1.382 16.138 1.00 98.06 89 LEU A O 1
ATOM 714 N N . LEU A 1 90 ? 1.746 3.195 17.187 1.00 96.31 90 LEU A N 1
ATOM 715 C CA . LEU A 1 90 ? 2.809 4.088 16.691 1.00 96.31 90 LEU A CA 1
ATOM 716 C C . LEU A 1 90 ? 4.199 3.657 17.166 1.00 96.31 90 LEU A C 1
ATOM 718 O O . LEU A 1 90 ? 5.140 3.652 16.375 1.00 96.31 90 LEU A O 1
ATOM 722 N N . PHE A 1 91 ? 4.341 3.284 18.439 1.00 95.81 91 PHE A N 1
ATOM 723 C CA . PHE A 1 91 ? 5.625 2.816 18.961 1.00 95.81 91 PHE A CA 1
ATOM 724 C C . PHE A 1 91 ? 6.064 1.498 18.324 1.00 95.81 91 PHE A C 1
ATOM 726 O O . PHE A 1 91 ? 7.256 1.312 18.082 1.00 95.81 91 PHE A O 1
ATOM 733 N N . SER A 1 92 ? 5.120 0.621 17.971 1.00 96.81 92 SER A N 1
ATOM 734 C CA . SER A 1 92 ? 5.427 -0.634 17.280 1.00 96.81 92 SER A CA 1
ATOM 735 C C . SER A 1 92 ? 6.057 -0.436 15.897 1.00 96.81 92 SER A C 1
ATOM 737 O O . SER A 1 92 ? 6.734 -1.335 15.413 1.00 96.81 92 SER A O 1
ATOM 739 N N . LEU A 1 93 ? 5.930 0.750 15.286 1.00 96.38 93 LEU A N 1
ATOM 740 C CA . LEU A 1 93 ? 6.582 1.066 14.008 1.00 96.38 93 LEU A CA 1
ATOM 741 C C . LEU A 1 93 ? 8.117 1.124 14.109 1.00 96.38 93 LEU A C 1
ATOM 743 O O . LEU A 1 93 ? 8.802 1.115 13.086 1.00 96.38 93 LEU A O 1
ATOM 747 N N . ALA A 1 94 ? 8.672 1.208 15.322 1.00 95.06 94 ALA A N 1
ATOM 748 C CA . ALA A 1 94 ? 10.114 1.116 15.542 1.00 95.06 94 ALA A CA 1
ATOM 749 C C . ALA A 1 94 ? 10.642 -0.325 15.409 1.00 95.06 94 ALA A C 1
ATOM 751 O O . ALA A 1 94 ? 11.837 -0.510 15.165 1.00 95.06 94 ALA A O 1
ATOM 752 N N . ASP A 1 95 ? 9.767 -1.325 15.536 1.00 97.19 95 ASP A N 1
ATOM 753 C CA . ASP A 1 95 ? 10.101 -2.740 15.419 1.00 97.19 95 ASP A CA 1
ATOM 754 C C . ASP A 1 95 ? 10.079 -3.172 13.947 1.00 97.19 95 ASP A C 1
ATOM 756 O O . ASP A 1 95 ? 9.041 -3.501 13.363 1.00 97.19 95 ASP A O 1
ATOM 760 N N . SER A 1 96 ? 11.257 -3.151 13.321 1.00 96.38 96 SER A N 1
ATOM 761 C CA . SER A 1 96 ? 11.387 -3.563 11.926 1.00 96.38 96 SER A CA 1
ATOM 762 C C . SER A 1 96 ? 11.136 -5.052 11.707 1.00 96.38 96 SER A C 1
ATOM 764 O O . SER A 1 96 ? 10.751 -5.413 10.600 1.00 96.38 96 SER A O 1
ATOM 766 N N . GLU A 1 97 ? 11.357 -5.911 12.705 1.00 97.38 97 GLU A N 1
ATOM 767 C CA . GLU A 1 97 ? 11.134 -7.355 12.559 1.00 97.38 97 GLU A CA 1
ATOM 768 C C . GLU A 1 97 ? 9.640 -7.646 12.493 1.00 97.38 97 GLU A C 1
ATOM 770 O O . GLU A 1 97 ? 9.183 -8.296 11.553 1.00 97.38 97 GLU A O 1
ATOM 775 N N . ARG A 1 98 ? 8.861 -7.052 13.404 1.00 97.25 98 ARG A N 1
ATOM 776 C CA . ARG A 1 98 ? 7.396 -7.123 13.372 1.00 97.25 98 ARG A CA 1
ATOM 777 C C . ARG A 1 98 ? 6.818 -6.585 12.065 1.00 97.25 98 ARG A C 1
ATOM 779 O O . ARG A 1 98 ? 5.894 -7.177 11.513 1.00 97.25 98 ARG A O 1
ATOM 786 N N . LEU A 1 99 ? 7.352 -5.469 11.569 1.00 98.12 99 LEU A N 1
ATOM 787 C CA . LEU A 1 99 ? 6.943 -4.903 10.284 1.00 98.12 99 LEU A CA 1
ATOM 788 C C . LEU A 1 99 ? 7.228 -5.866 9.121 1.00 98.12 99 LEU A C 1
ATOM 790 O O . LEU A 1 99 ? 6.351 -6.070 8.283 1.00 98.12 99 LEU A O 1
ATOM 794 N N . CYS A 1 100 ? 8.431 -6.449 9.066 1.00 98.19 100 CYS A N 1
ATOM 795 C CA . CYS A 1 100 ? 8.797 -7.397 8.009 1.00 98.19 100 CYS A CA 1
ATOM 796 C C . CYS A 1 100 ? 7.914 -8.649 8.062 1.00 98.19 100 CYS A C 1
ATOM 798 O O . CYS A 1 100 ? 7.358 -9.021 7.037 1.00 98.19 100 CYS A O 1
ATOM 800 N N . ALA A 1 101 ? 7.695 -9.224 9.248 1.00 98.12 101 ALA A N 1
ATOM 801 C CA . ALA A 1 101 ? 6.829 -10.389 9.420 1.00 98.12 101 ALA A CA 1
ATOM 802 C C . ALA A 1 101 ? 5.384 -10.110 8.969 1.00 98.12 101 ALA A C 1
ATOM 804 O O . ALA A 1 101 ? 4.774 -10.933 8.290 1.00 98.12 101 ALA A O 1
ATOM 805 N N . ALA A 1 102 ? 4.847 -8.926 9.290 1.00 98.12 102 ALA A N 1
ATOM 806 C CA . ALA A 1 102 ? 3.527 -8.519 8.814 1.00 98.12 102 ALA A CA 1
ATOM 807 C C . ALA A 1 102 ? 3.479 -8.422 7.281 1.00 98.12 102 ALA A C 1
ATOM 809 O O . ALA A 1 102 ? 2.515 -8.877 6.672 1.00 98.12 102 ALA A O 1
ATOM 810 N N . ALA A 1 103 ? 4.511 -7.858 6.650 1.00 98.44 103 ALA A N 1
ATOM 811 C CA . ALA A 1 103 ? 4.586 -7.754 5.196 1.00 98.44 103 ALA A CA 1
ATOM 812 C C . ALA A 1 103 ? 4.754 -9.115 4.503 1.00 98.44 103 ALA A C 1
ATOM 814 O O . ALA A 1 103 ? 4.139 -9.343 3.467 1.00 98.44 103 ALA A O 1
ATOM 815 N N . GLU A 1 104 ? 5.538 -10.024 5.083 1.00 98.12 104 GLU A N 1
ATOM 816 C CA . GLU A 1 104 ? 5.715 -11.398 4.599 1.00 98.12 104 GLU A CA 1
ATOM 817 C C . GLU A 1 104 ? 4.412 -12.196 4.645 1.00 98.12 104 GLU A C 1
ATOM 819 O O . GLU A 1 104 ? 4.040 -12.798 3.639 1.00 98.12 104 GLU A O 1
ATOM 824 N N . ALA A 1 105 ? 3.685 -12.141 5.765 1.00 98.06 105 ALA A N 1
ATOM 825 C CA . ALA A 1 105 ? 2.368 -12.766 5.880 1.00 98.06 105 ALA A CA 1
ATOM 826 C C . ALA A 1 105 ? 1.361 -12.158 4.888 1.00 98.06 105 ALA A C 1
ATOM 828 O O . ALA A 1 105 ? 0.683 -12.872 4.160 1.00 98.06 105 ALA A O 1
ATOM 829 N N . THR A 1 106 ? 1.328 -10.828 4.776 1.00 97.38 106 THR A N 1
ATOM 830 C CA . THR A 1 106 ? 0.406 -10.140 3.853 1.00 97.38 106 THR A CA 1
ATOM 831 C C . THR A 1 106 ? 0.694 -10.498 2.387 1.00 97.38 106 THR A C 1
ATOM 833 O O . THR A 1 106 ? -0.223 -10.720 1.597 1.00 97.38 106 THR A O 1
ATOM 836 N N . ALA A 1 107 ? 1.973 -10.584 2.009 1.00 96.94 107 ALA A N 1
ATOM 837 C CA . ALA A 1 107 ? 2.374 -10.966 0.659 1.00 96.94 107 ALA A CA 1
ATOM 838 C C . ALA A 1 107 ? 2.057 -12.440 0.349 1.00 96.94 107 ALA A C 1
ATOM 840 O O . ALA A 1 107 ? 1.654 -12.746 -0.773 1.00 96.94 107 ALA A O 1
ATOM 841 N N . SER A 1 108 ? 2.206 -13.356 1.316 1.00 95.94 108 SER A N 1
ATOM 842 C CA . SER A 1 108 ? 1.889 -14.780 1.113 1.00 95.94 108 SER A CA 1
ATOM 843 C C . SER A 1 108 ? 0.388 -15.038 0.932 1.00 95.94 108 SER A C 1
ATOM 845 O O . SER A 1 108 ? 0.008 -15.988 0.249 1.00 95.94 108 SER A O 1
ATOM 847 N N . GLU A 1 109 ? -0.456 -14.144 1.447 1.00 94.50 109 GLU A N 1
ATOM 848 C CA . GLU A 1 109 ? -1.906 -14.111 1.221 1.00 94.50 109 GLU A CA 1
ATOM 849 C C . GLU A 1 109 ? -2.299 -13.496 -0.139 1.00 94.50 109 GLU A C 1
ATOM 851 O O . GLU A 1 109 ? -3.479 -13.420 -0.482 1.00 94.50 109 GLU A O 1
ATOM 856 N N . GLY A 1 110 ? -1.321 -13.081 -0.951 1.00 92.69 110 GLY A N 1
ATOM 857 C CA . GLY A 1 110 ? -1.542 -12.539 -2.293 1.00 92.69 110 GLY A CA 1
ATOM 858 C C . GLY A 1 110 ? -1.848 -11.042 -2.323 1.00 92.69 110 GLY A C 1
ATOM 859 O O . GLY A 1 110 ? -2.330 -10.540 -3.341 1.00 92.69 110 GLY A O 1
ATOM 860 N N . LEU A 1 111 ? -1.575 -10.318 -1.233 1.00 95.88 111 LEU A N 1
ATOM 861 C CA . LEU A 1 111 ? -1.736 -8.872 -1.172 1.00 95.88 111 LEU A CA 1
ATOM 862 C C . LEU A 1 111 ? -0.363 -8.191 -1.234 1.00 95.88 111 LEU A C 1
ATOM 864 O O . LEU A 1 111 ? 0.354 -8.086 -0.240 1.00 95.88 111 LEU A O 1
ATOM 868 N N . GLY A 1 112 ? -0.005 -7.693 -2.417 1.00 96.06 112 GLY A N 1
ATOM 869 C CA . GLY A 1 112 ? 1.292 -7.065 -2.675 1.00 96.06 112 GLY A CA 1
ATOM 870 C C . GLY A 1 112 ? 2.413 -8.065 -2.975 1.00 96.06 112 GLY A C 1
ATOM 871 O O . GLY A 1 112 ? 2.181 -9.245 -3.217 1.00 96.06 112 GLY A O 1
ATOM 872 N N . TYR A 1 113 ? 3.649 -7.570 -2.992 1.00 96.62 113 TYR A N 1
ATOM 873 C CA . TYR A 1 113 ? 4.828 -8.294 -3.465 1.00 96.62 113 TYR A CA 1
ATOM 874 C C . TYR A 1 113 ? 6.072 -7.931 -2.653 1.00 96.62 113 TYR A C 1
ATOM 876 O O . TYR A 1 113 ? 6.313 -6.758 -2.373 1.00 96.62 113 TYR A O 1
ATOM 884 N N . LEU A 1 114 ? 6.894 -8.924 -2.316 1.00 97.38 114 LEU A N 1
ATOM 885 C CA . LEU A 1 114 ? 8.226 -8.714 -1.746 1.00 97.38 114 LEU A CA 1
ATOM 886 C C . LEU A 1 114 ? 9.283 -8.813 -2.844 1.00 97.38 114 LEU A C 1
ATOM 888 O O . LEU A 1 114 ? 9.326 -9.805 -3.568 1.00 97.38 114 LEU A O 1
ATOM 892 N N . ASP A 1 115 ? 10.132 -7.790 -2.960 1.00 95.12 115 ASP A N 1
ATOM 893 C CA . ASP A 1 115 ? 11.297 -7.855 -3.844 1.00 95.12 115 ASP A CA 1
ATOM 894 C C . ASP A 1 115 ? 12.462 -8.643 -3.224 1.00 95.12 115 ASP A C 1
ATOM 896 O O . ASP A 1 115 ? 12.408 -9.061 -2.069 1.00 95.12 115 ASP A O 1
ATOM 900 N N . GLU A 1 116 ? 13.517 -8.858 -4.011 1.00 92.00 116 GLU A N 1
ATOM 901 C CA . GLU A 1 116 ? 14.709 -9.626 -3.613 1.00 92.00 116 GLU A CA 1
ATOM 902 C C . GLU A 1 116 ? 15.415 -9.040 -2.379 1.00 92.00 116 GLU A C 1
ATOM 904 O O . GLU A 1 116 ? 16.028 -9.764 -1.600 1.00 92.00 116 GLU A O 1
ATOM 909 N N . ASP A 1 117 ? 15.265 -7.732 -2.157 1.00 93.62 117 ASP A N 1
ATOM 910 C CA . ASP A 1 117 ? 15.792 -7.012 -0.997 1.00 93.62 117 ASP A CA 1
ATOM 911 C C . ASP A 1 117 ? 14.821 -7.035 0.207 1.00 93.62 117 ASP A C 1
ATOM 913 O O . ASP A 1 117 ? 15.011 -6.298 1.182 1.00 93.62 117 ASP A O 1
ATOM 917 N N . HIS A 1 118 ? 13.756 -7.845 0.148 1.00 93.44 118 HIS A N 1
ATOM 918 C CA . HIS A 1 118 ? 12.671 -7.920 1.133 1.00 93.44 118 HIS A CA 1
ATOM 919 C C . HIS A 1 118 ? 11.957 -6.584 1.384 1.00 93.44 118 HIS A C 1
ATOM 921 O O . HIS A 1 118 ? 11.436 -6.331 2.475 1.00 93.44 118 HIS A O 1
ATOM 927 N N . ASN A 1 119 ? 11.918 -5.696 0.392 1.00 97.38 119 ASN A N 1
ATOM 928 C CA . ASN A 1 119 ? 11.042 -4.539 0.467 1.00 97.38 119 ASN A CA 1
ATOM 929 C C . ASN A 1 119 ? 9.655 -4.924 -0.026 1.00 97.38 119 ASN A C 1
ATOM 931 O O . ASN A 1 119 ? 9.501 -5.581 -1.055 1.00 97.38 119 ASN A O 1
ATOM 935 N N . TYR A 1 120 ? 8.645 -4.446 0.686 1.00 98.62 120 TYR A N 1
ATOM 936 C CA . TYR A 1 120 ? 7.259 -4.748 0.376 1.00 98.62 120 TYR A CA 1
ATOM 937 C C . TYR A 1 120 ? 6.669 -3.699 -0.560 1.00 98.62 120 TYR A C 1
ATOM 939 O O . TYR A 1 120 ? 6.839 -2.501 -0.343 1.00 98.62 120 TYR A O 1
ATOM 947 N N . TRP A 1 121 ? 5.982 -4.144 -1.599 1.00 98.38 121 TRP A N 1
ATOM 948 C CA . TRP A 1 121 ? 5.338 -3.324 -2.610 1.00 98.38 121 TRP A CA 1
ATOM 949 C C . TRP A 1 121 ? 3.857 -3.634 -2.665 1.00 98.38 121 TRP A C 1
ATOM 951 O O . TRP A 1 121 ? 3.459 -4.793 -2.603 1.00 98.38 121 TRP A O 1
ATOM 961 N N . VAL A 1 122 ? 3.039 -2.611 -2.870 1.00 98.00 122 VAL A N 1
ATOM 962 C CA . VAL A 1 122 ? 1.602 -2.794 -3.059 1.00 98.00 122 VAL A CA 1
ATOM 963 C C . VAL A 1 122 ? 1.015 -1.604 -3.815 1.00 98.00 122 VAL A C 1
ATOM 965 O O . VAL A 1 122 ? 1.567 -0.499 -3.775 1.00 98.00 122 VAL A O 1
ATOM 968 N N . SER A 1 123 ? -0.095 -1.824 -4.519 1.00 96.94 123 SER A N 1
ATOM 969 C CA . SER A 1 123 ? -0.934 -0.730 -5.003 1.00 96.94 123 SER A CA 1
ATOM 970 C C . SER A 1 123 ? -1.419 0.138 -3.839 1.00 96.94 123 SER A C 1
ATOM 972 O O . SER A 1 123 ? -1.877 -0.377 -2.818 1.00 96.94 123 SER A O 1
ATOM 974 N N . THR A 1 124 ? -1.348 1.460 -4.000 1.00 96.19 124 THR A N 1
ATOM 975 C CA . THR A 1 124 ? -1.804 2.418 -2.982 1.00 96.19 124 THR A CA 1
ATOM 976 C C . THR A 1 124 ? -3.275 2.197 -2.618 1.00 96.19 124 THR A C 1
ATOM 978 O O . THR A 1 124 ? -3.628 2.285 -1.443 1.00 96.19 124 THR A O 1
ATOM 981 N N . GLU A 1 125 ? -4.114 1.816 -3.590 1.00 95.06 125 GLU A N 1
ATOM 982 C CA . GLU A 1 125 ? -5.541 1.508 -3.397 1.00 95.06 125 GLU A CA 1
ATOM 983 C C . GLU A 1 125 ? -5.771 0.378 -2.381 1.00 95.06 125 GLU A C 1
ATOM 985 O O . GLU A 1 125 ? -6.769 0.367 -1.665 1.00 95.06 125 GLU A O 1
ATOM 9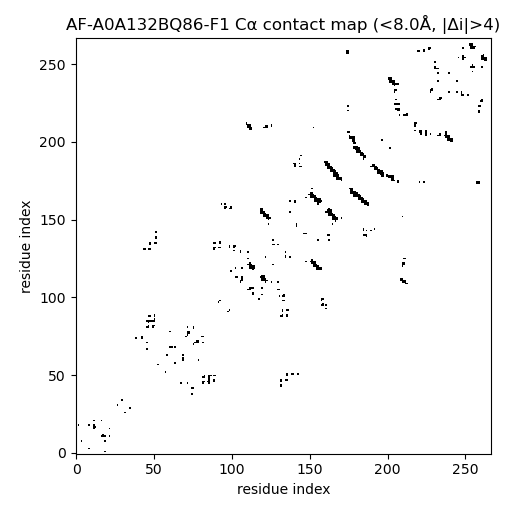90 N N . LEU A 1 126 ? -4.829 -0.561 -2.272 1.00 96.56 126 LEU A N 1
ATOM 991 C CA . LEU A 1 126 ? -4.921 -1.706 -1.369 1.00 96.56 126 LEU A CA 1
ATOM 992 C C . LEU A 1 126 ? -4.409 -1.400 0.042 1.00 96.56 126 LEU A C 1
ATOM 994 O O . LEU A 1 126 ? -4.562 -2.236 0.930 1.00 96.56 126 LEU A O 1
ATOM 998 N N . THR A 1 127 ? -3.849 -0.210 0.288 1.00 96.19 127 THR A N 1
ATOM 999 C CA . THR A 1 127 ? -3.363 0.193 1.619 1.00 96.19 127 THR A CA 1
ATOM 1000 C C . THR A 1 127 ? -4.404 -0.040 2.723 1.00 96.19 127 THR A C 1
ATOM 1002 O O . THR A 1 127 ? -4.033 -0.595 3.755 1.00 96.19 127 THR A O 1
ATOM 1005 N N . PRO A 1 128 ? -5.707 0.275 2.551 1.00 95.50 128 PRO A N 1
ATOM 1006 C CA . PRO A 1 128 ? -6.724 0.017 3.574 1.00 95.50 128 PRO A CA 1
ATOM 1007 C C . PRO A 1 128 ? -6.908 -1.460 3.959 1.00 95.50 128 PRO A C 1
ATOM 1009 O O . PRO A 1 128 ? -7.433 -1.719 5.039 1.00 95.50 128 PRO A O 1
ATOM 1012 N N . ARG A 1 129 ? -6.469 -2.410 3.120 1.00 95.94 129 ARG A N 1
ATOM 1013 C CA . ARG A 1 129 ? -6.542 -3.862 3.369 1.00 95.94 129 ARG A CA 1
ATOM 1014 C C . ARG A 1 129 ? -5.332 -4.410 4.127 1.00 95.94 129 ARG A C 1
ATOM 1016 O O . ARG A 1 129 ? -5.354 -5.562 4.536 1.00 95.94 129 ARG A O 1
ATOM 1023 N N . LEU A 1 130 ? -4.275 -3.617 4.299 1.00 97.69 130 LEU A N 1
ATOM 1024 C CA . LEU A 1 130 ? -3.071 -4.067 4.995 1.00 97.69 130 LEU A CA 1
ATOM 1025 C C . LEU A 1 130 ? -3.319 -4.208 6.512 1.00 97.69 130 LEU A C 1
ATOM 1027 O O . LEU A 1 130 ? -4.170 -3.506 7.075 1.00 97.69 130 LEU A O 1
ATOM 1031 N N . PRO A 1 131 ? -2.510 -5.012 7.224 1.00 97.88 131 PRO A N 1
ATOM 1032 C CA . PRO A 1 131 ? -2.488 -5.017 8.683 1.00 97.88 131 PRO A CA 1
ATOM 1033 C C . PRO A 1 131 ? -2.280 -3.615 9.269 1.00 97.88 131 PRO A C 1
ATOM 1035 O O . PRO A 1 131 ? -1.561 -2.785 8.699 1.00 97.88 131 PRO A O 1
ATOM 1038 N N . ALA A 1 132 ? -2.857 -3.351 10.447 1.00 98.31 132 ALA A N 1
ATOM 1039 C CA . ALA A 1 132 ? -2.837 -2.029 11.086 1.00 98.31 132 ALA A CA 1
ATOM 1040 C C . ALA A 1 132 ? -1.436 -1.405 11.183 1.00 98.31 132 ALA A C 1
ATOM 1042 O O . ALA A 1 132 ? -1.279 -0.200 10.997 1.00 98.31 132 ALA A O 1
ATOM 1043 N N . VAL A 1 133 ? -0.406 -2.218 11.437 1.00 98.31 133 VAL A N 1
ATOM 1044 C CA . VAL A 1 133 ? 0.982 -1.750 11.556 1.00 98.31 133 VAL A CA 1
ATOM 1045 C C . VAL A 1 133 ? 1.521 -1.186 10.233 1.00 98.31 133 VAL A C 1
ATOM 1047 O O . VAL A 1 133 ? 2.128 -0.116 10.228 1.00 98.31 133 VAL A O 1
ATOM 1050 N N . LEU A 1 134 ? 1.229 -1.832 9.099 1.00 98.50 134 LEU A N 1
ATOM 1051 C CA . LEU A 1 134 ? 1.644 -1.363 7.775 1.00 98.50 134 LEU A CA 1
ATOM 1052 C C . LEU A 1 134 ? 0.810 -0.156 7.331 1.00 98.50 134 LEU A C 1
ATOM 1054 O O . LEU A 1 134 ? 1.369 0.809 6.812 1.00 98.50 134 LEU A O 1
ATOM 1058 N N . ARG A 1 135 ? -0.500 -0.153 7.618 1.00 98.25 135 ARG A N 1
ATOM 1059 C CA . ARG A 1 135 ? -1.373 1.015 7.387 1.00 98.25 135 ARG A CA 1
ATOM 1060 C C . ARG A 1 135 ? -0.897 2.240 8.146 1.00 98.25 135 ARG A C 1
ATOM 1062 O O . ARG A 1 135 ? -0.806 3.327 7.583 1.00 98.25 135 ARG A O 1
ATOM 1069 N N . CYS A 1 136 ? -0.563 2.062 9.420 1.00 98.19 136 CYS A N 1
ATOM 1070 C CA . CYS A 1 136 ? -0.058 3.132 10.265 1.00 98.19 136 CYS A CA 1
ATOM 1071 C C . CYS A 1 136 ? 1.308 3.634 9.771 1.00 98.19 136 CYS A C 1
ATOM 1073 O O . CYS A 1 136 ? 1.522 4.843 9.711 1.00 98.19 136 CYS A O 1
ATOM 1075 N N . PHE A 1 137 ? 2.201 2.737 9.334 1.00 98.44 137 PHE A N 1
ATOM 1076 C CA . PHE A 1 137 ? 3.477 3.114 8.718 1.00 98.44 137 PHE A CA 1
ATOM 1077 C C . PHE A 1 137 ? 3.281 3.954 7.446 1.00 98.44 137 PHE A C 1
ATOM 1079 O O . PHE A 1 137 ? 3.871 5.030 7.322 1.00 98.44 137 PHE A O 1
ATOM 1086 N N . ALA A 1 138 ? 2.431 3.490 6.522 1.00 97.81 138 ALA A N 1
ATOM 1087 C CA . ALA A 1 138 ? 2.112 4.203 5.287 1.00 97.81 138 ALA A CA 1
ATOM 1088 C C . ALA A 1 138 ? 1.481 5.569 5.572 1.00 97.81 138 ALA A C 1
ATOM 1090 O O . ALA A 1 138 ? 1.967 6.576 5.062 1.00 97.81 138 ALA A O 1
ATOM 1091 N N . GLY A 1 139 ? 0.487 5.625 6.462 1.00 96.88 139 GLY A N 1
ATOM 1092 C CA . GLY A 1 139 ? -0.182 6.868 6.839 1.00 96.88 139 GLY A CA 1
ATOM 1093 C C . GLY A 1 139 ? 0.744 7.874 7.532 1.00 96.88 139 GLY A C 1
ATOM 1094 O O . GLY A 1 139 ? 0.603 9.079 7.332 1.00 96.88 139 GLY A O 1
ATOM 1095 N N . CYS A 1 140 ? 1.735 7.416 8.310 1.00 96.62 140 CYS A N 1
ATOM 1096 C CA . CYS A 1 140 ? 2.771 8.302 8.853 1.00 96.62 140 CYS A CA 1
ATOM 1097 C C . CYS A 1 140 ? 3.598 8.945 7.731 1.00 96.62 140 CYS A C 1
ATOM 1099 O O . CYS A 1 140 ? 3.856 10.148 7.768 1.00 96.62 140 CYS A O 1
ATOM 1101 N N . ALA A 1 141 ? 4.015 8.151 6.739 1.00 96.75 141 ALA A N 1
ATOM 1102 C CA . ALA A 1 141 ? 4.802 8.636 5.607 1.00 96.75 141 ALA A CA 1
ATOM 1103 C C . ALA A 1 141 ? 4.000 9.581 4.710 1.00 96.75 141 ALA A C 1
ATOM 1105 O O . ALA A 1 141 ? 4.490 10.657 4.377 1.00 96.75 141 ALA A O 1
ATOM 1106 N N . GLU A 1 142 ? 2.765 9.210 4.386 1.00 95.06 142 GLU A N 1
ATOM 1107 C CA . GLU A 1 142 ? 1.824 10.018 3.615 1.00 95.06 142 GLU A CA 1
ATOM 1108 C C . GLU A 1 142 ? 1.598 11.380 4.271 1.00 95.06 142 GLU A C 1
ATOM 1110 O O . GLU A 1 142 ? 1.762 12.427 3.646 1.00 95.06 142 GLU A O 1
ATOM 1115 N N . LYS A 1 143 ? 1.300 11.380 5.572 1.00 93.44 143 LYS A N 1
ATOM 1116 C CA . LYS A 1 143 ? 1.057 12.609 6.319 1.00 93.44 143 LYS A CA 1
ATOM 1117 C C . LYS A 1 143 ? 2.280 13.513 6.386 1.00 93.44 143 LYS A C 1
ATOM 1119 O O . LYS A 1 143 ? 2.135 14.732 6.340 1.00 93.44 143 LYS A O 1
ATOM 1124 N N . TYR A 1 144 ? 3.468 12.926 6.512 1.00 94.44 144 TYR A N 1
ATOM 1125 C CA . TYR A 1 144 ? 4.712 13.683 6.502 1.00 94.44 144 TYR A CA 1
ATOM 1126 C C . TYR A 1 144 ? 5.007 14.275 5.116 1.00 94.44 144 TYR A C 1
ATOM 1128 O O . TYR A 1 144 ? 5.458 15.413 5.036 1.00 94.44 144 TYR A O 1
ATOM 1136 N N . ALA A 1 145 ? 4.711 13.534 4.042 1.00 92.31 145 ALA A N 1
ATOM 1137 C CA . ALA A 1 145 ? 4.874 13.982 2.659 1.00 92.31 145 ALA A CA 1
ATOM 1138 C C . ALA A 1 145 ? 3.831 15.012 2.201 1.00 92.31 145 ALA A C 1
ATOM 1140 O O . ALA A 1 145 ? 4.083 15.738 1.245 1.00 92.31 145 ALA A O 1
ATOM 1141 N N . GLY A 1 146 ? 2.680 15.086 2.872 1.00 88.12 146 GLY A N 1
ATOM 1142 C CA . GLY A 1 146 ? 1.550 15.906 2.434 1.00 88.12 146 GLY A CA 1
ATOM 1143 C C . GLY A 1 146 ? 0.611 15.197 1.452 1.00 88.12 146 GLY A C 1
ATOM 1144 O O . GLY A 1 146 ? -0.164 15.875 0.787 1.00 88.12 146 GLY A O 1
ATOM 1145 N N . GLY A 1 147 ? 0.657 13.862 1.390 1.00 84.06 147 GLY A N 1
ATOM 1146 C CA . GLY A 1 147 ? -0.251 13.027 0.599 1.00 84.06 147 GLY A CA 1
ATOM 1147 C C . GLY A 1 147 ? 0.458 12.058 -0.349 1.00 84.06 147 GLY A C 1
ATOM 1148 O O . GLY A 1 147 ? 1.595 12.282 -0.765 1.00 84.06 147 GLY A O 1
ATOM 1149 N N . PHE A 1 148 ? -0.243 10.977 -0.702 1.00 89.75 148 PHE A N 1
ATOM 1150 C CA . PHE A 1 148 ? 0.136 10.028 -1.757 1.00 89.75 148 PHE A CA 1
ATOM 1151 C C . PHE A 1 148 ? -1.013 9.750 -2.734 1.00 89.75 148 PHE A C 1
ATOM 1153 O O . PHE A 1 148 ? -0.946 8.779 -3.482 1.00 89.75 148 PHE A O 1
ATOM 1160 N N . ASP A 1 149 ? -2.026 10.617 -2.773 1.00 87.44 149 ASP A N 1
ATOM 1161 C CA . ASP A 1 149 ? -3.239 10.439 -3.586 1.00 87.44 149 ASP A CA 1
ATOM 1162 C C . ASP A 1 149 ? -2.943 10.210 -5.079 1.00 87.44 149 ASP A C 1
ATOM 1164 O O . ASP A 1 149 ? -3.656 9.480 -5.763 1.00 87.44 149 ASP A O 1
ATOM 1168 N N . GLU A 1 150 ? -1.860 10.799 -5.591 1.00 92.12 150 GLU A N 1
ATOM 1169 C CA . GLU A 1 150 ? -1.446 10.663 -6.992 1.00 92.12 150 GLU A CA 1
ATOM 1170 C C . GLU A 1 150 ? -0.508 9.473 -7.255 1.00 92.12 150 GLU A C 1
ATOM 1172 O O . GLU A 1 150 ? -0.130 9.233 -8.402 1.00 92.12 150 GLU A O 1
ATOM 1177 N N . MET A 1 151 ? -0.088 8.738 -6.222 1.00 97.38 151 MET A N 1
ATOM 1178 C CA . MET A 1 151 ? 0.840 7.611 -6.343 1.00 97.38 151 MET A CA 1
ATOM 1179 C C . MET A 1 151 ? 0.054 6.318 -6.539 1.00 97.38 151 MET A C 1
ATOM 1181 O O . MET A 1 151 ? -0.801 5.979 -5.726 1.00 97.38 151 MET A O 1
ATOM 1185 N N . GLN A 1 152 ? 0.376 5.539 -7.570 1.00 98.00 152 GLN A N 1
ATOM 1186 C CA . GLN A 1 152 ? -0.315 4.270 -7.832 1.00 98.00 152 GLN A CA 1
ATOM 1187 C C . GLN A 1 152 ? 0.302 3.095 -7.072 1.00 98.00 152 GLN A C 1
ATOM 1189 O O . GLN A 1 152 ? -0.411 2.154 -6.724 1.00 98.00 152 GLN A O 1
ATOM 1194 N N . LEU A 1 153 ? 1.609 3.148 -6.795 1.00 98.25 153 LEU A N 1
ATOM 1195 C CA . LEU A 1 153 ? 2.319 2.132 -6.017 1.00 98.25 153 LEU A CA 1
ATOM 1196 C C . LEU A 1 153 ? 3.054 2.757 -4.834 1.00 98.25 153 LEU A C 1
ATOM 1198 O O . LEU A 1 153 ? 3.615 3.851 -4.945 1.00 98.25 153 LEU A O 1
ATOM 1202 N N . ILE A 1 154 ? 3.165 1.992 -3.752 1.00 98.25 154 ILE A N 1
ATOM 1203 C CA . ILE A 1 154 ? 4.030 2.297 -2.614 1.00 98.25 154 ILE A CA 1
ATOM 1204 C C . ILE A 1 154 ? 4.993 1.138 -2.337 1.00 98.25 154 ILE A C 1
ATOM 1206 O O . ILE A 1 154 ? 4.629 -0.033 -2.415 1.00 98.25 154 ILE A O 1
ATOM 1210 N N . LYS A 1 155 ? 6.240 1.482 -2.003 1.00 98.56 155 LYS A N 1
ATOM 1211 C CA . LYS A 1 155 ? 7.299 0.565 -1.560 1.00 98.56 155 LYS A CA 1
ATOM 1212 C C . LYS A 1 155 ? 7.698 0.881 -0.125 1.00 98.56 155 LYS A C 1
ATOM 1214 O O . LYS A 1 155 ? 8.141 1.991 0.176 1.00 98.56 155 LYS A O 1
ATOM 1219 N N . PHE A 1 156 ? 7.630 -0.118 0.736 1.00 98.69 156 PHE A N 1
ATOM 1220 C CA . PHE A 1 156 ? 8.042 -0.077 2.125 1.00 98.69 156 PHE A CA 1
ATOM 1221 C C . PHE A 1 156 ? 9.477 -0.589 2.265 1.00 98.69 156 PHE A C 1
ATOM 1223 O O . PHE A 1 156 ? 9.768 -1.760 2.031 1.00 98.69 156 PHE A O 1
ATOM 1230 N N . HIS A 1 157 ? 10.372 0.282 2.723 1.00 98.25 157 HIS A N 1
ATOM 1231 C CA . HIS A 1 157 ? 11.745 -0.061 3.101 1.00 98.25 157 HIS A CA 1
ATOM 1232 C C . HIS A 1 157 ? 11.806 -0.253 4.620 1.00 98.25 157 HIS A C 1
ATOM 1234 O O . HIS A 1 157 ? 12.412 0.553 5.339 1.00 98.25 157 HIS A O 1
ATOM 1240 N N . LEU A 1 158 ? 11.127 -1.289 5.119 1.00 96.19 158 LEU A N 1
ATOM 1241 C CA . LEU A 1 158 ? 10.772 -1.461 6.538 1.00 96.19 158 LEU A CA 1
ATOM 1242 C C . LEU A 1 158 ? 11.991 -1.451 7.471 1.00 96.19 158 LEU A C 1
ATOM 1244 O O . LEU A 1 158 ? 12.007 -0.728 8.467 1.00 96.19 158 LEU A O 1
ATOM 1248 N N . ARG A 1 159 ? 13.078 -2.133 7.091 1.00 95.69 159 ARG A N 1
ATOM 1249 C CA . ARG A 1 159 ? 14.337 -2.163 7.867 1.00 95.69 159 ARG A CA 1
ATOM 1250 C C . ARG A 1 159 ? 14.959 -0.781 8.066 1.00 95.69 159 ARG A C 1
ATOM 1252 O O . ARG A 1 159 ? 15.585 -0.505 9.091 1.00 95.69 159 ARG A O 1
ATOM 1259 N N . THR A 1 160 ? 14.788 0.108 7.087 1.00 96.25 160 THR A N 1
ATOM 1260 C CA . THR A 1 160 ? 15.390 1.448 7.111 1.00 96.25 160 THR A CA 1
ATOM 1261 C C . THR A 1 160 ? 14.399 2.566 7.417 1.00 96.25 160 THR A C 1
ATOM 1263 O O . THR A 1 160 ? 14.803 3.727 7.408 1.00 96.25 160 THR A O 1
ATOM 1266 N N . GLY A 1 161 ? 13.141 2.231 7.722 1.00 96.88 161 GLY A N 1
ATOM 1267 C CA . GLY A 1 161 ? 12.107 3.195 8.092 1.00 96.88 161 GLY A CA 1
ATOM 1268 C C . GLY A 1 161 ? 11.785 4.186 6.976 1.00 96.88 161 GLY A C 1
ATOM 1269 O O . GLY A 1 161 ? 11.655 5.380 7.242 1.00 96.88 161 GLY A O 1
ATOM 1270 N N . LYS A 1 162 ? 11.714 3.716 5.724 1.00 98.38 162 LYS A N 1
ATOM 1271 C CA . LYS A 1 162 ? 11.369 4.573 4.581 1.00 98.38 162 LYS A CA 1
ATOM 1272 C C . LYS A 1 162 ? 10.159 4.048 3.830 1.00 98.38 162 LYS A C 1
ATOM 1274 O O . LYS A 1 162 ? 9.955 2.841 3.753 1.00 98.38 162 LYS A O 1
ATOM 1279 N N . LEU A 1 163 ? 9.421 4.957 3.214 1.00 98.56 163 LEU A N 1
ATOM 1280 C CA . LEU A 1 163 ? 8.410 4.641 2.215 1.00 98.56 163 LEU A CA 1
ATOM 1281 C C . LEU A 1 163 ? 8.779 5.330 0.903 1.00 98.56 163 LEU A C 1
ATOM 1283 O O . LEU A 1 163 ? 9.464 6.353 0.889 1.00 98.56 163 LEU A O 1
ATOM 1287 N N . THR A 1 164 ? 8.376 4.769 -0.224 1.00 98.50 164 THR A N 1
ATOM 1288 C CA . THR A 1 164 ? 8.516 5.416 -1.524 1.00 98.50 164 THR A CA 1
ATOM 1289 C C . THR A 1 164 ? 7.225 5.273 -2.304 1.00 98.50 164 THR A C 1
ATOM 1291 O O . THR A 1 164 ? 6.822 4.149 -2.571 1.00 98.50 164 THR A O 1
ATOM 1294 N N . GLY A 1 165 ? 6.602 6.391 -2.660 1.00 98.31 165 GLY A N 1
ATOM 1295 C CA . GLY A 1 165 ? 5.487 6.437 -3.601 1.00 98.31 165 GLY A CA 1
ATOM 1296 C C . GLY A 1 165 ? 5.988 6.536 -5.039 1.00 98.31 165 GLY A C 1
ATOM 1297 O O . GLY A 1 165 ? 7.044 7.129 -5.295 1.00 98.31 165 GLY A O 1
ATOM 1298 N N . PHE A 1 166 ? 5.242 5.946 -5.969 1.00 98.44 166 PHE A N 1
ATOM 1299 C CA . PHE A 1 166 ? 5.520 5.995 -7.400 1.00 98.44 166 PHE A CA 1
ATOM 1300 C C . PHE A 1 166 ? 4.279 6.423 -8.171 1.00 98.44 166 PHE A C 1
ATOM 1302 O O . PHE A 1 166 ? 3.225 5.790 -8.066 1.00 98.44 166 PHE A O 1
ATOM 1309 N N . ARG A 1 167 ? 4.448 7.464 -8.985 1.00 98.25 167 ARG A N 1
ATOM 1310 C CA . ARG A 1 167 ? 3.443 7.971 -9.910 1.00 98.25 167 ARG A CA 1
ATOM 1311 C C . ARG A 1 167 ? 3.801 7.559 -11.326 1.00 98.25 167 ARG A C 1
ATOM 1313 O O . ARG A 1 167 ? 4.926 7.784 -11.778 1.00 98.25 167 ARG A O 1
ATOM 1320 N N . TYR A 1 168 ? 2.839 6.967 -12.009 1.00 98.25 168 TYR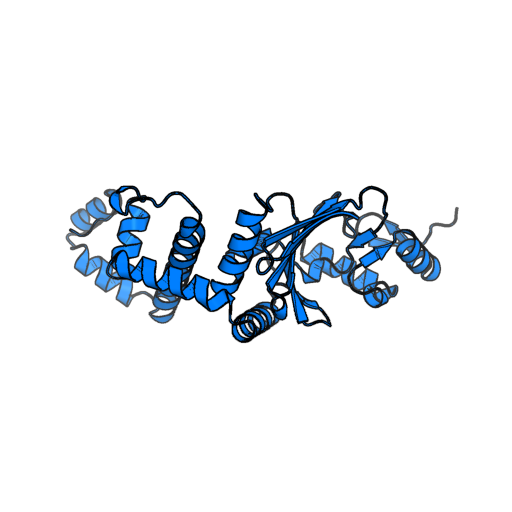 A N 1
ATOM 1321 C CA . TYR A 1 168 ? 2.983 6.415 -13.341 1.00 98.25 168 TYR A CA 1
ATOM 1322 C C . TYR A 1 168 ? 1.989 7.057 -14.313 1.00 98.25 168 TYR A C 1
ATOM 1324 O O . TYR A 1 168 ? 0.813 7.223 -13.993 1.00 98.25 168 TYR A O 1
ATOM 1332 N N . ALA A 1 169 ? 2.455 7.348 -15.525 1.00 97.12 169 ALA A N 1
ATOM 1333 C CA . ALA A 1 169 ? 1.614 7.750 -16.644 1.00 97.12 169 ALA A CA 1
ATOM 1334 C C . ALA A 1 169 ? 0.738 6.577 -17.093 1.00 97.12 169 ALA A C 1
ATOM 1336 O O . ALA A 1 169 ? 1.236 5.454 -17.235 1.00 97.12 169 ALA A O 1
ATOM 1337 N N . ASP A 1 170 ? -0.541 6.854 -17.361 1.00 92.12 170 ASP A N 1
ATOM 1338 C CA . ASP A 1 170 ? -1.489 5.905 -17.952 1.00 92.12 170 ASP A CA 1
ATOM 1339 C C . ASP A 1 170 ? -1.574 4.565 -17.205 1.00 92.12 170 ASP A C 1
ATOM 1341 O O . ASP A 1 170 ? -1.761 3.518 -17.825 1.00 92.12 170 ASP A O 1
ATOM 1345 N N . PHE A 1 171 ? -1.432 4.582 -15.873 1.00 95.88 171 PHE A N 1
ATOM 1346 C CA . PHE A 1 171 ? -1.313 3.362 -15.068 1.00 95.88 171 PHE A CA 1
ATOM 1347 C C . PHE A 1 171 ? -2.440 2.360 -15.326 1.00 95.88 171 PHE A C 1
ATOM 1349 O O . PHE A 1 171 ? -2.161 1.175 -15.462 1.00 95.88 171 PHE A O 1
ATOM 1356 N N . GLU A 1 172 ? -3.689 2.810 -15.458 1.00 92.25 172 GLU A N 1
ATOM 1357 C CA . GLU A 1 172 ? -4.836 1.931 -15.740 1.00 92.25 172 GLU A CA 1
ATOM 1358 C C . GLU A 1 172 ? -4.986 1.539 -17.217 1.00 92.25 172 GLU A C 1
ATOM 1360 O O . GLU A 1 172 ? -5.593 0.518 -17.545 1.00 92.25 172 GLU A O 1
ATOM 1365 N N . LEU A 1 173 ? -4.442 2.343 -18.132 1.00 93.81 173 LEU A N 1
ATOM 1366 C CA . LEU A 1 173 ? -4.661 2.191 -19.572 1.00 93.81 173 LEU A CA 1
ATOM 1367 C C . LEU A 1 173 ? -3.552 1.383 -20.253 1.00 93.81 173 LEU A C 1
ATOM 1369 O O . LEU A 1 173 ? -3.813 0.700 -21.249 1.00 93.81 173 LEU A O 1
ATOM 1373 N N . SER A 1 174 ? -2.339 1.434 -19.705 1.00 95.88 174 SER A N 1
ATOM 1374 C CA . SER A 1 174 ? -1.150 0.775 -20.235 1.00 95.88 174 SER A CA 1
ATOM 1375 C C . SER A 1 174 ? -0.759 -0.442 -19.392 1.00 95.88 174 SER A C 1
ATOM 1377 O O . SER A 1 174 ? -0.697 -0.334 -18.165 1.00 95.88 174 SER A O 1
ATOM 1379 N N . PRO A 1 175 ? -0.406 -1.579 -20.022 1.00 96.81 175 PRO A N 1
ATOM 1380 C CA . PRO A 1 175 ? 0.174 -2.705 -19.299 1.00 96.81 175 PRO A CA 1
ATOM 1381 C C . PRO A 1 175 ? 1.625 -2.455 -18.861 1.00 96.81 175 PRO A C 1
ATOM 1383 O O . PRO A 1 175 ? 2.131 -3.159 -17.991 1.00 96.81 175 PRO A O 1
ATOM 1386 N N . LEU A 1 176 ? 2.281 -1.457 -19.466 1.00 97.50 176 LEU A N 1
ATOM 1387 C CA . LEU A 1 176 ? 3.660 -1.035 -19.220 1.00 97.50 176 LEU A CA 1
ATOM 1388 C C . LEU A 1 176 ? 3.677 0.476 -18.940 1.00 97.50 176 LEU A C 1
ATOM 1390 O O . LEU A 1 176 ? 4.100 1.281 -19.784 1.00 97.50 176 LEU A O 1
ATOM 1394 N N . PRO A 1 177 ? 3.114 0.916 -17.806 1.00 97.75 177 PRO A N 1
ATOM 1395 C CA . PRO A 1 177 ? 2.988 2.334 -17.526 1.00 97.75 177 PRO A CA 1
ATOM 1396 C C . PRO A 1 177 ? 4.360 2.953 -17.234 1.00 97.75 177 PRO A C 1
ATOM 1398 O O . PRO A 1 177 ? 5.262 2.306 -16.693 1.00 97.75 177 PRO A O 1
ATOM 1401 N N . ARG A 1 178 ? 4.545 4.210 -17.642 1.00 97.88 178 ARG A N 1
ATOM 1402 C CA . ARG A 1 178 ? 5.836 4.910 -17.554 1.00 97.88 178 ARG A CA 1
ATOM 1403 C C . ARG A 1 178 ? 5.963 5.615 -16.217 1.00 97.88 178 ARG A C 1
ATOM 1405 O O . ARG A 1 178 ? 5.028 6.292 -15.808 1.00 97.88 178 ARG A O 1
ATOM 1412 N N . LEU A 1 179 ? 7.090 5.463 -15.531 1.00 98.50 179 LEU A N 1
ATOM 1413 C CA . LEU A 1 179 ? 7.332 6.183 -14.286 1.00 98.50 179 LEU A CA 1
ATOM 1414 C C . LEU A 1 179 ? 7.484 7.675 -14.585 1.00 98.50 179 LEU A C 1
ATOM 1416 O O . LEU A 1 179 ? 8.285 8.052 -15.431 1.00 98.50 179 LEU A O 1
ATOM 1420 N N . GLU A 1 180 ? 6.759 8.511 -13.852 1.00 97.94 180 GLU A N 1
ATOM 1421 C CA . GLU A 1 180 ? 6.885 9.964 -13.955 1.00 97.94 180 GLU A CA 1
ATOM 1422 C C . GLU A 1 180 ? 7.549 10.563 -12.725 1.00 97.94 180 GLU A C 1
ATOM 1424 O O . GLU A 1 180 ? 8.429 11.405 -12.848 1.00 97.94 180 GLU A O 1
ATOM 1429 N N . VAL A 1 181 ? 7.133 10.145 -11.527 1.00 97.31 181 VAL A N 1
ATOM 1430 C CA . VAL A 1 181 ? 7.654 10.696 -10.272 1.00 97.31 181 VAL A CA 1
ATOM 1431 C C . VAL A 1 181 ? 7.846 9.594 -9.248 1.00 97.31 181 VAL A C 1
ATOM 1433 O O . VAL A 1 181 ? 7.057 8.653 -9.142 1.00 97.31 181 VAL A O 1
ATOM 1436 N N . ARG A 1 182 ? 8.901 9.742 -8.454 1.00 97.12 182 ARG A N 1
ATOM 1437 C CA . ARG A 1 182 ? 9.133 8.954 -7.249 1.00 97.12 182 ARG A CA 1
ATOM 1438 C C . ARG A 1 182 ? 9.313 9.891 -6.062 1.00 97.12 182 ARG A C 1
ATOM 1440 O O . ARG A 1 182 ? 10.227 10.707 -6.077 1.00 97.12 182 ARG A O 1
ATOM 1447 N N . THR A 1 183 ? 8.538 9.694 -5.002 1.00 98.00 183 THR A N 1
ATOM 1448 C CA . THR A 1 183 ? 8.667 10.454 -3.748 1.00 98.00 183 THR A CA 1
ATOM 1449 C C . THR A 1 183 ? 9.113 9.523 -2.638 1.0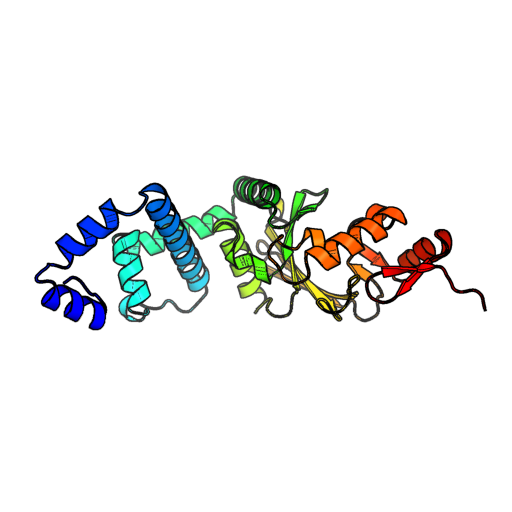0 98.00 183 THR A C 1
ATOM 1451 O O . THR A 1 183 ? 8.411 8.579 -2.281 1.00 98.00 183 THR A O 1
ATOM 1454 N N . LYS A 1 184 ? 10.304 9.759 -2.085 1.00 98.38 184 LYS A N 1
ATOM 1455 C CA . LYS A 1 184 ? 10.879 8.956 -1.003 1.00 98.38 184 LYS A CA 1
ATOM 1456 C C . LYS A 1 184 ? 10.778 9.693 0.323 1.00 98.38 184 LYS A C 1
ATOM 1458 O O . LYS A 1 184 ? 11.329 10.778 0.468 1.00 98.38 184 LYS A O 1
ATOM 1463 N N . VAL A 1 185 ? 10.168 9.043 1.306 1.00 98.38 185 VAL A N 1
ATOM 1464 C CA . VAL A 1 185 ? 10.024 9.534 2.675 1.00 98.38 185 VAL A CA 1
ATOM 1465 C C . VAL A 1 185 ? 10.908 8.711 3.600 1.00 98.38 185 VAL A C 1
ATOM 1467 O O . VAL A 1 185 ? 10.690 7.515 3.766 1.00 98.38 185 VAL A O 1
ATOM 1470 N N . ASP A 1 186 ? 11.913 9.336 4.204 1.00 98.12 186 ASP A N 1
ATOM 1471 C CA . ASP A 1 186 ? 12.692 8.771 5.308 1.00 98.12 186 ASP A CA 1
ATOM 1472 C C . ASP A 1 186 ? 12.069 9.250 6.626 1.00 98.12 186 ASP A C 1
ATOM 1474 O O . ASP A 1 186 ? 12.262 10.398 7.028 1.00 98.12 186 ASP A O 1
ATOM 1478 N N . LEU A 1 187 ? 11.294 8.377 7.283 1.00 95.44 187 LEU A N 1
ATOM 1479 C CA . LEU A 1 187 ? 10.587 8.705 8.526 1.00 95.44 187 LEU A CA 1
ATOM 1480 C C . LEU A 1 187 ? 11.550 8.898 9.700 1.00 95.44 187 LEU A C 1
ATOM 1482 O O . LEU A 1 187 ? 11.291 9.710 10.585 1.00 95.44 187 LEU A O 1
ATOM 1486 N N . ARG A 1 188 ? 12.680 8.178 9.704 1.00 93.19 188 ARG A N 1
ATOM 1487 C CA . ARG A 1 188 ? 13.685 8.271 10.773 1.00 93.19 188 ARG A CA 1
ATOM 1488 C C . ARG A 1 188 ? 14.446 9.588 10.707 1.00 93.19 188 ARG A C 1
ATOM 1490 O O . ARG A 1 188 ? 14.694 10.204 11.736 1.00 93.19 188 ARG A O 1
ATOM 1497 N N . ARG A 1 189 ? 14.832 10.004 9.499 1.00 95.88 189 ARG A N 1
ATOM 1498 C CA . ARG A 1 189 ? 15.558 11.262 9.272 1.00 95.88 189 ARG A CA 1
ATOM 1499 C C . ARG A 1 189 ? 14.653 12.461 9.049 1.00 95.88 189 ARG A C 1
ATOM 1501 O O . ARG A 1 189 ? 15.187 13.557 8.934 1.00 95.88 189 ARG A O 1
ATOM 1508 N N . GLN A 1 190 ? 13.339 12.251 8.958 1.00 94.69 190 GLN A N 1
ATOM 1509 C CA . GLN A 1 190 ? 12.371 13.290 8.618 1.00 94.69 190 GLN A CA 1
ATOM 1510 C C . GLN A 1 190 ? 12.819 14.030 7.350 1.00 94.69 190 GLN A C 1
ATOM 1512 O O . GLN A 1 190 ? 13.157 15.212 7.363 1.00 94.69 190 GLN A O 1
ATOM 1517 N N . ARG A 1 191 ? 12.919 13.283 6.246 1.00 97.38 191 ARG A N 1
ATOM 1518 C CA . ARG A 1 191 ? 13.350 13.827 4.955 1.00 97.38 191 ARG A CA 1
ATOM 1519 C C . ARG A 1 191 ? 12.485 13.300 3.824 1.00 97.38 191 ARG A C 1
ATOM 1521 O O . ARG A 1 191 ? 12.276 12.094 3.714 1.00 97.38 191 ARG A O 1
ATOM 1528 N N . ILE A 1 192 ? 12.073 14.211 2.950 1.00 97.81 192 ILE A N 1
ATOM 1529 C CA . ILE A 1 192 ? 11.423 13.902 1.677 1.00 97.81 192 ILE A CA 1
ATOM 1530 C C . ILE A 1 192 ? 12.444 14.103 0.557 1.00 97.81 192 ILE A C 1
ATOM 1532 O O . ILE A 1 192 ? 13.359 14.928 0.652 1.00 97.81 192 ILE A O 1
ATOM 1536 N N . SER A 1 193 ? 12.378 13.278 -0.476 1.00 97.44 193 SER A N 1
ATOM 1537 C CA . SER A 1 193 ? 13.182 13.431 -1.685 1.00 97.44 193 SER A CA 1
ATOM 1538 C C . SER A 1 193 ? 12.351 13.025 -2.886 1.00 97.44 193 SER A C 1
ATOM 1540 O O . SER A 1 193 ? 11.979 11.856 -3.008 1.00 97.44 193 SER A O 1
ATOM 1542 N N . ASP A 1 194 ? 12.095 13.996 -3.750 1.00 96.44 194 ASP A N 1
ATOM 1543 C CA . ASP A 1 194 ? 11.367 13.815 -4.996 1.00 96.44 194 ASP A CA 1
ATOM 1544 C C . ASP A 1 194 ? 12.343 13.611 -6.148 1.00 96.44 194 ASP A C 1
ATOM 1546 O O . ASP A 1 194 ? 13.414 14.220 -6.205 1.00 96.44 194 ASP A O 1
ATOM 1550 N N . PHE A 1 195 ? 11.975 12.712 -7.048 1.00 97.19 195 PHE A N 1
ATOM 1551 C CA . PHE A 1 195 ? 12.739 12.382 -8.237 1.00 97.19 195 PHE A CA 1
ATOM 1552 C C . PHE A 1 195 ? 11.806 12.485 -9.436 1.00 97.19 195 PHE A C 1
ATOM 1554 O O . PHE A 1 195 ? 10.789 11.786 -9.494 1.00 97.19 195 PHE A O 1
ATOM 1561 N N . ASP A 1 196 ? 12.161 13.373 -10.357 1.00 97.12 196 ASP A N 1
ATOM 1562 C CA . ASP A 1 196 ? 11.485 13.559 -11.634 1.00 97.12 196 ASP A CA 1
ATOM 1563 C C . ASP A 1 196 ? 12.057 12.572 -12.660 1.00 97.12 196 ASP A C 1
ATOM 1565 O O . ASP A 1 196 ? 13.268 12.525 -12.872 1.00 97.12 196 ASP A O 1
ATOM 1569 N N . HIS A 1 197 ? 11.174 11.780 -13.262 1.00 97.12 197 HIS A N 1
ATOM 1570 C CA . HIS A 1 197 ? 11.468 10.791 -14.293 1.00 97.12 197 HIS A CA 1
ATOM 1571 C C . HIS A 1 197 ? 10.733 11.093 -15.615 1.00 97.12 197 HIS A C 1
ATOM 1573 O O . HIS A 1 197 ? 10.733 10.264 -16.520 1.00 97.12 197 HIS A O 1
ATOM 1579 N N . HIS A 1 198 ? 10.130 12.277 -15.788 1.00 94.81 198 HIS A N 1
ATOM 1580 C CA . HIS A 1 198 ? 9.394 12.645 -17.010 1.00 94.81 198 HIS A CA 1
ATOM 1581 C C . HIS A 1 198 ? 10.247 12.635 -18.281 1.00 94.81 198 HIS A C 1
ATOM 1583 O O . HIS A 1 198 ? 9.710 12.427 -19.367 1.00 94.81 198 HIS A O 1
ATOM 1589 N N . GLY A 1 199 ? 11.555 12.868 -18.166 1.00 93.19 199 GLY A N 1
ATOM 1590 C CA . GLY A 1 199 ? 12.499 12.783 -19.287 1.00 93.19 199 GLY A CA 1
ATOM 1591 C C . GLY A 1 199 ? 12.996 11.365 -19.581 1.00 93.19 199 GLY A C 1
ATOM 1592 O O . GLY A 1 199 ? 13.707 11.159 -20.560 1.00 93.19 199 GLY A O 1
ATOM 1593 N N . GLU A 1 200 ? 12.642 10.396 -18.740 1.00 95.06 200 GLU A N 1
ATOM 1594 C CA . GLU A 1 200 ? 13.062 9.007 -18.859 1.00 95.06 200 GLU A CA 1
ATOM 1595 C C . GLU A 1 200 ? 11.929 8.153 -19.447 1.00 95.06 200 GLU A C 1
ATOM 1597 O O . GLU A 1 200 ? 10.738 8.465 -19.331 1.00 95.06 200 GLU A O 1
ATOM 1602 N N . ASP A 1 201 ? 12.302 7.037 -20.073 1.00 95.62 201 ASP A N 1
ATOM 1603 C CA . ASP A 1 201 ? 11.354 6.036 -20.567 1.00 95.62 201 ASP A CA 1
ATOM 1604 C C . ASP A 1 201 ? 11.394 4.761 -19.719 1.00 95.62 201 ASP A C 1
ATOM 1606 O O . ASP A 1 201 ? 11.409 3.644 -20.231 1.00 95.62 201 ASP A O 1
ATOM 1610 N N . GLN A 1 202 ? 11.465 4.929 -18.397 1.00 97.56 202 GLN A N 1
ATOM 1611 C CA . GLN A 1 202 ? 11.456 3.815 -17.458 1.00 97.56 202 GLN A CA 1
ATOM 1612 C C . GLN A 1 202 ? 10.023 3.299 -17.278 1.00 97.56 202 GLN A C 1
ATOM 1614 O O . GLN A 1 202 ? 9.146 4.006 -16.778 1.00 97.56 202 GLN A O 1
ATOM 1619 N N . ARG A 1 203 ? 9.783 2.049 -17.654 1.00 97.75 203 ARG A N 1
ATOM 1620 C CA . ARG A 1 203 ? 8.481 1.377 -17.636 1.00 97.75 203 ARG A CA 1
ATOM 1621 C C . ARG A 1 203 ? 8.377 0.429 -16.452 1.00 97.75 203 ARG A C 1
ATOM 1623 O O . ARG A 1 203 ? 9.366 -0.181 -16.052 1.00 97.75 203 ARG A O 1
ATOM 1630 N N . LEU A 1 204 ? 7.179 0.308 -15.887 1.00 98.12 204 LEU A N 1
ATOM 1631 C CA . LEU A 1 204 ? 6.851 -0.754 -14.939 1.00 98.12 204 LEU A CA 1
ATOM 1632 C C . LEU A 1 204 ? 6.655 -2.067 -15.695 1.00 98.12 204 LEU A C 1
ATOM 1634 O O . LEU A 1 204 ? 5.896 -2.111 -16.660 1.00 98.12 204 LEU A O 1
ATOM 1638 N N . LEU A 1 205 ? 7.298 -3.122 -15.214 1.00 97.69 205 LEU A N 1
ATOM 1639 C CA . LEU A 1 205 ? 7.070 -4.494 -15.646 1.00 97.69 205 LEU A CA 1
ATOM 1640 C C . LEU A 1 205 ? 6.302 -5.259 -14.568 1.00 97.69 205 LEU A C 1
ATOM 1642 O O . LEU A 1 205 ? 6.335 -4.893 -13.390 1.00 97.69 205 LEU A O 1
ATOM 1646 N N . LEU A 1 206 ? 5.657 -6.354 -14.975 1.00 96.88 206 LEU A N 1
ATOM 1647 C CA . LEU A 1 206 ? 5.046 -7.333 -14.071 1.00 96.88 206 LEU A CA 1
ATOM 1648 C C . LEU A 1 206 ? 4.045 -6.697 -13.091 1.00 96.88 206 LEU A C 1
ATOM 1650 O O . LEU A 1 206 ? 4.004 -7.037 -11.905 1.00 96.88 206 LEU A O 1
ATOM 1654 N N . LYS A 1 207 ? 3.255 -5.733 -13.587 1.00 97.62 207 LYS A N 1
ATOM 1655 C CA . LYS A 1 207 ? 2.359 -4.892 -12.780 1.00 97.62 207 LYS A CA 1
ATOM 1656 C C . LYS A 1 207 ? 1.373 -5.725 -11.947 1.00 97.62 207 LYS A C 1
ATOM 1658 O O . LYS A 1 207 ? 1.028 -5.307 -10.842 1.00 97.62 207 LYS A O 1
ATOM 1663 N N . SER A 1 208 ? 0.955 -6.901 -12.425 1.00 97.25 208 SER A N 1
ATOM 1664 C CA . SER A 1 208 ? 0.027 -7.782 -11.699 1.00 97.25 208 SER A CA 1
ATOM 1665 C C . SER A 1 208 ? 0.557 -8.237 -10.336 1.00 97.25 208 SER A C 1
ATOM 1667 O O . SER A 1 208 ? -0.250 -8.533 -9.462 1.00 97.25 208 SER A O 1
ATOM 1669 N N . ARG A 1 209 ? 1.880 -8.210 -10.101 1.00 96.12 209 ARG A N 1
ATOM 1670 C CA . ARG A 1 209 ? 2.490 -8.505 -8.788 1.00 96.12 209 ARG A CA 1
ATOM 1671 C C . ARG A 1 209 ? 2.038 -7.546 -7.684 1.00 96.12 209 ARG A C 1
ATOM 1673 O O . ARG A 1 209 ? 2.047 -7.909 -6.517 1.00 96.12 209 ARG A O 1
ATOM 1680 N N . PHE A 1 210 ? 1.668 -6.318 -8.037 1.00 97.12 210 PHE A N 1
ATOM 1681 C CA . PHE A 1 210 ? 1.279 -5.284 -7.071 1.00 97.12 210 PHE A CA 1
ATOM 1682 C C . PHE A 1 210 ? -0.236 -5.179 -6.883 1.00 97.12 210 PHE A C 1
ATOM 1684 O O . PHE A 1 210 ? -0.698 -4.316 -6.132 1.00 97.12 210 PHE A O 1
ATOM 1691 N N . MET A 1 211 ? -0.988 -6.014 -7.598 1.00 96.50 211 MET A N 1
ATOM 1692 C CA . MET A 1 211 ? -2.441 -6.005 -7.640 1.00 96.50 211 MET A CA 1
ATOM 1693 C C . MET A 1 211 ? -3.012 -7.171 -6.832 1.00 96.50 211 MET A C 1
ATOM 1695 O O . MET A 1 211 ? -2.409 -8.239 -6.759 1.00 96.50 211 MET A O 1
ATOM 1699 N N . ALA A 1 212 ? -4.201 -6.980 -6.270 1.00 95.56 212 ALA A N 1
ATOM 1700 C CA . ALA A 1 212 ? -4.985 -8.061 -5.687 1.00 95.56 212 ALA A CA 1
ATOM 1701 C C . ALA A 1 212 ? -5.793 -8.781 -6.776 1.00 95.56 212 ALA A C 1
ATOM 1703 O O . ALA A 1 212 ? -6.148 -8.192 -7.800 1.00 95.56 212 ALA A O 1
ATOM 1704 N N . SER A 1 213 ? -6.122 -10.051 -6.541 1.00 95.19 213 SER A N 1
ATOM 1705 C CA . SER A 1 213 ? -6.840 -10.891 -7.511 1.00 95.19 213 SER A CA 1
ATOM 1706 C C . SER A 1 213 ? -8.260 -10.413 -7.832 1.00 95.19 213 SER A C 1
ATOM 1708 O O . SER A 1 213 ? -8.800 -10.742 -8.887 1.00 95.19 213 SER A O 1
ATOM 1710 N N . ASP A 1 214 ? -8.852 -9.627 -6.936 1.00 94.88 214 ASP A N 1
ATOM 1711 C CA . ASP A 1 214 ? -10.182 -9.030 -7.054 1.00 94.88 214 ASP A CA 1
ATOM 1712 C C . ASP A 1 214 ? -10.174 -7.620 -7.675 1.00 94.88 214 ASP A C 1
ATOM 1714 O O . ASP A 1 214 ? -11.244 -7.071 -7.947 1.00 94.88 214 ASP A O 1
ATOM 1718 N N . GLN A 1 215 ? -9.001 -7.026 -7.941 1.00 94.25 215 GLN A N 1
ATOM 1719 C CA . GLN A 1 215 ? -8.922 -5.710 -8.575 1.00 94.25 215 GLN A CA 1
ATOM 1720 C C . GLN A 1 215 ? -9.323 -5.756 -10.050 1.00 94.25 215 GLN A C 1
ATOM 1722 O O . GLN A 1 215 ? -9.016 -6.685 -10.807 1.00 94.25 215 GLN A O 1
ATOM 1727 N N . THR A 1 216 ? -9.962 -4.673 -10.492 1.00 94.12 216 THR A N 1
ATOM 1728 C CA . THR A 1 216 ? -10.308 -4.490 -11.902 1.00 94.12 216 THR A CA 1
ATOM 1729 C C . THR A 1 216 ? -9.044 -4.544 -12.761 1.00 94.12 216 THR A C 1
ATOM 1731 O O . THR A 1 216 ? -8.031 -3.927 -12.455 1.00 94.12 216 THR A O 1
ATOM 1734 N N . GLY A 1 217 ? -9.091 -5.311 -13.852 1.00 94.69 217 GLY A N 1
ATOM 1735 C CA . GLY A 1 217 ? -7.965 -5.444 -14.779 1.00 94.69 217 GLY A CA 1
ATOM 1736 C C . GLY A 1 217 ? -6.876 -6.436 -14.355 1.00 94.69 217 GLY A C 1
ATOM 1737 O O . GLY A 1 217 ? -6.028 -6.733 -15.197 1.00 94.69 217 GLY A O 1
ATOM 1738 N N . PHE A 1 218 ? -6.927 -7.016 -13.144 1.00 96.69 218 PHE A N 1
ATOM 1739 C CA . PHE A 1 218 ? -5.936 -7.991 -12.659 1.00 96.69 218 PHE A CA 1
ATOM 1740 C C . PHE A 1 218 ? -5.708 -9.134 -13.653 1.00 96.69 218 PHE A C 1
ATOM 1742 O O . PHE A 1 218 ? -4.590 -9.349 -14.113 1.00 96.69 218 PHE A O 1
ATOM 1749 N N . GLU A 1 219 ? -6.777 -9.816 -14.070 1.00 97.50 219 GLU A N 1
ATOM 1750 C CA . GLU A 1 219 ? -6.686 -10.945 -15.004 1.00 97.50 219 GLU A CA 1
ATOM 1751 C C . GLU A 1 219 ? -6.118 -10.549 -16.373 1.00 97.50 219 GLU A C 1
ATOM 1753 O O . GLU A 1 219 ? -5.387 -11.320 -16.997 1.00 97.50 219 GLU A O 1
ATOM 1758 N N . ARG A 1 220 ? -6.419 -9.333 -16.852 1.00 97.38 220 ARG A N 1
ATOM 1759 C CA . ARG A 1 220 ? -5.863 -8.835 -18.118 1.00 97.38 220 ARG A CA 1
ATOM 1760 C C . ARG A 1 220 ? -4.370 -8.553 -17.978 1.00 97.38 220 ARG A C 1
ATOM 1762 O O . ARG A 1 220 ? -3.603 -8.968 -18.843 1.00 97.38 220 ARG A O 1
ATOM 1769 N N . GLN A 1 221 ? -3.965 -7.896 -16.891 1.00 97.94 221 GLN A N 1
ATOM 1770 C CA . GLN A 1 221 ? -2.561 -7.613 -16.608 1.00 97.94 221 GLN A CA 1
ATOM 1771 C C . GLN A 1 221 ? -1.760 -8.896 -16.394 1.00 97.94 221 GLN A C 1
ATOM 1773 O O . GLN A 1 221 ? -0.687 -9.039 -16.960 1.00 97.94 221 GLN A O 1
ATOM 1778 N N . LYS A 1 222 ? -2.294 -9.863 -15.645 1.00 97.56 222 LYS A N 1
ATOM 1779 C CA . LYS A 1 222 ? -1.632 -11.144 -15.380 1.00 97.56 222 LYS A CA 1
ATOM 1780 C C . LYS A 1 222 ? -1.345 -11.924 -16.664 1.00 97.56 222 LYS A C 1
ATOM 1782 O O . LYS A 1 222 ? -0.264 -12.485 -16.812 1.00 97.56 222 LYS A O 1
ATOM 1787 N N . ARG A 1 223 ? -2.288 -11.937 -17.616 1.00 97.81 223 ARG A N 1
ATOM 1788 C CA . ARG A 1 223 ? -2.071 -12.542 -18.945 1.00 97.81 223 ARG A CA 1
ATOM 1789 C C . ARG A 1 223 ? -0.999 -11.805 -19.737 1.00 97.81 223 ARG A C 1
ATOM 1791 O O . ARG A 1 223 ? -0.159 -12.455 -20.346 1.00 97.81 223 ARG A O 1
ATOM 1798 N N . PHE A 1 224 ? -1.022 -10.473 -19.717 1.00 98.12 224 PHE A N 1
ATOM 1799 C CA . PHE A 1 224 ? 0.013 -9.674 -20.366 1.00 98.12 224 PHE A CA 1
ATOM 1800 C C . PHE A 1 224 ? 1.398 -9.952 -19.768 1.00 98.12 224 PHE A C 1
ATOM 1802 O O . PHE A 1 224 ? 2.352 -10.173 -20.506 1.00 98.12 224 PHE A O 1
ATOM 1809 N N . ASP A 1 225 ? 1.498 -9.991 -18.439 1.00 97.88 225 ASP A N 1
ATOM 1810 C CA . ASP A 1 225 ? 2.747 -10.240 -17.722 1.00 97.88 225 ASP A CA 1
ATOM 1811 C C . ASP A 1 225 ? 3.298 -11.645 -18.011 1.00 97.88 225 ASP A C 1
ATOM 1813 O O . ASP A 1 225 ? 4.508 -11.806 -18.139 1.00 97.88 225 ASP A O 1
ATOM 1817 N N . ALA A 1 226 ? 2.429 -12.650 -18.181 1.00 97.75 226 ALA A N 1
ATOM 1818 C CA . ALA A 1 226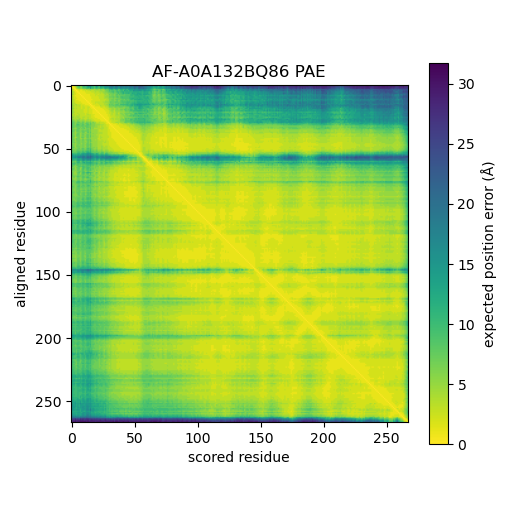 ? 2.842 -13.984 -18.617 1.00 97.75 226 ALA A CA 1
ATOM 1819 C C . ALA A 1 226 ? 3.460 -13.964 -20.027 1.00 97.75 226 ALA A C 1
ATOM 1821 O O . ALA A 1 226 ? 4.537 -14.516 -20.225 1.00 97.75 226 ALA A O 1
ATOM 1822 N N . GLN A 1 227 ? 2.840 -13.263 -20.983 1.00 96.62 227 GLN A N 1
ATOM 1823 C CA . GLN A 1 227 ? 3.413 -13.099 -22.328 1.00 96.62 227 GLN A CA 1
ATOM 1824 C C . GLN A 1 227 ? 4.723 -12.296 -22.304 1.00 96.62 227 GLN A C 1
ATOM 1826 O O . GLN A 1 227 ? 5.653 -12.590 -23.046 1.00 96.62 227 GLN A O 1
ATOM 1831 N N . ALA A 1 228 ? 4.808 -11.277 -21.444 1.00 96.06 228 ALA A N 1
ATOM 1832 C CA . ALA A 1 228 ? 6.021 -10.489 -21.257 1.00 96.06 228 ALA A CA 1
ATOM 1833 C C . ALA A 1 228 ? 7.181 -11.353 -20.723 1.00 96.06 228 ALA A C 1
ATOM 1835 O O . ALA A 1 228 ? 8.321 -11.179 -21.151 1.00 96.06 228 ALA A O 1
ATOM 1836 N N . ALA A 1 229 ? 6.898 -12.305 -19.831 1.00 96.50 229 ALA A N 1
ATOM 1837 C CA . ALA A 1 229 ? 7.890 -13.265 -19.349 1.00 96.50 229 ALA A CA 1
ATOM 1838 C C . ALA A 1 229 ? 8.345 -14.244 -20.449 1.00 96.50 229 ALA A C 1
ATOM 1840 O O . ALA A 1 229 ? 9.528 -14.552 -20.538 1.00 96.50 229 ALA A O 1
ATOM 1841 N N . GLU A 1 230 ? 7.451 -14.679 -21.346 1.00 95.94 230 GLU A N 1
ATOM 1842 C CA . GLU A 1 230 ? 7.814 -15.553 -22.480 1.00 95.94 230 GLU A CA 1
ATOM 1843 C C . GLU A 1 230 ? 8.841 -14.915 -23.431 1.00 95.94 230 GLU A C 1
ATOM 1845 O O . GLU A 1 230 ? 9.636 -15.626 -24.045 1.00 95.94 230 GLU A O 1
ATOM 1850 N N . ILE A 1 231 ? 8.862 -13.582 -23.522 1.00 95.56 231 ILE A N 1
ATOM 1851 C CA . ILE A 1 231 ? 9.855 -12.825 -24.301 1.00 95.56 231 ILE A CA 1
ATOM 1852 C C . ILE A 1 231 ? 11.034 -12.313 -23.454 1.00 95.56 231 ILE A C 1
ATOM 1854 O O . ILE A 1 231 ? 11.829 -11.503 -23.928 1.00 95.56 231 ILE A O 1
ATOM 1858 N N . GLY A 1 232 ? 11.158 -12.774 -22.206 1.00 95.69 232 GLY A N 1
ATOM 1859 C CA . GLY A 1 232 ? 12.300 -12.514 -21.327 1.00 95.69 232 GLY A CA 1
ATOM 1860 C C . GLY A 1 232 ? 12.294 -11.166 -20.603 1.00 95.69 232 GLY A C 1
ATOM 1861 O O . GLY A 1 232 ? 13.332 -10.758 -20.080 1.00 95.69 232 GLY A O 1
ATOM 1862 N N . LEU A 1 233 ? 11.161 -10.450 -20.553 1.00 96.31 233 LEU A N 1
ATOM 1863 C CA . LEU A 1 233 ? 11.103 -9.163 -19.844 1.00 96.31 233 LEU A CA 1
ATOM 1864 C C . LEU A 1 233 ? 11.205 -9.307 -18.322 1.00 96.31 233 LEU A C 1
ATOM 1866 O O . LEU A 1 233 ? 11.628 -8.376 -17.642 1.00 96.31 233 LEU A O 1
ATOM 1870 N N . ASP A 1 234 ? 10.857 -10.463 -17.772 1.00 94.50 234 ASP A N 1
ATOM 1871 C CA . ASP A 1 234 ? 10.991 -10.750 -16.346 1.00 94.50 234 ASP A CA 1
ATOM 1872 C C . ASP A 1 234 ? 12.451 -10.755 -15.864 1.00 94.50 234 ASP A C 1
ATOM 1874 O O . ASP A 1 234 ? 12.709 -10.430 -14.703 1.00 94.50 234 ASP A O 1
ATOM 1878 N N . GLY A 1 235 ? 13.408 -11.014 -16.762 1.00 94.75 235 GLY A N 1
ATOM 1879 C CA . GLY A 1 235 ? 14.844 -10.931 -16.487 1.00 94.75 235 GLY A CA 1
ATOM 1880 C C . GLY A 1 235 ? 15.348 -9.526 -16.126 1.00 94.75 235 GLY A C 1
ATOM 1881 O O . GLY A 1 235 ? 16.399 -9.402 -15.501 1.00 94.75 235 GLY A O 1
ATOM 1882 N N . PHE A 1 236 ? 14.599 -8.466 -16.456 1.00 95.06 236 PHE A N 1
ATOM 1883 C CA . PHE A 1 236 ? 14.910 -7.087 -16.045 1.00 95.06 236 PHE A CA 1
ATOM 1884 C C . PHE A 1 236 ? 14.366 -6.742 -14.645 1.00 95.06 236 PHE A C 1
ATOM 1886 O O . PHE A 1 236 ? 14.588 -5.647 -14.123 1.00 95.06 236 PHE A O 1
ATOM 1893 N N . GLY A 1 237 ? 13.628 -7.658 -14.014 1.00 93.12 237 GLY A N 1
ATOM 1894 C CA . GLY A 1 237 ? 12.947 -7.418 -12.750 1.00 93.12 237 GLY A CA 1
ATOM 1895 C C . GLY A 1 237 ? 11.662 -6.608 -12.938 1.00 93.12 237 GLY A C 1
ATOM 1896 O O . GLY A 1 237 ? 10.823 -6.916 -13.778 1.00 93.12 237 GLY A O 1
ATOM 1897 N N . ILE A 1 238 ? 11.460 -5.581 -12.110 1.00 94.25 238 ILE A N 1
ATOM 1898 C CA . ILE A 1 238 ? 10.198 -4.815 -12.084 1.00 94.25 238 ILE A CA 1
ATOM 1899 C C . ILE A 1 238 ? 10.186 -3.612 -13.035 1.00 94.25 238 ILE A C 1
ATOM 1901 O O . ILE A 1 238 ? 9.186 -2.896 -13.096 1.00 94.25 238 ILE A O 1
ATOM 1905 N N . ARG A 1 239 ? 11.300 -3.311 -13.711 1.00 95.69 239 ARG A N 1
ATOM 1906 C CA . ARG A 1 239 ? 11.439 -2.127 -14.567 1.00 95.69 239 ARG A CA 1
ATOM 1907 C C . ARG A 1 239 ? 12.374 -2.395 -15.729 1.00 95.69 239 ARG A C 1
ATOM 1909 O O . ARG A 1 239 ? 13.385 -3.054 -15.549 1.00 95.69 239 ARG A O 1
ATOM 1916 N N . ALA A 1 240 ? 12.069 -1.784 -16.861 1.00 97.50 240 ALA A N 1
ATOM 1917 C CA . ALA A 1 240 ? 12.962 -1.698 -18.008 1.00 97.50 240 ALA A CA 1
ATOM 1918 C C . ALA A 1 240 ? 12.734 -0.371 -18.733 1.00 97.50 240 ALA A C 1
ATOM 1920 O O . ALA A 1 240 ? 11.702 0.281 -18.560 1.00 97.50 240 ALA A O 1
ATOM 1921 N N . THR A 1 241 ? 13.695 0.044 -19.539 1.00 97.56 241 THR A N 1
ATOM 1922 C CA . THR A 1 241 ? 13.537 1.146 -20.486 1.00 97.56 241 THR A CA 1
ATOM 1923 C C . THR A 1 241 ? 12.694 0.706 -21.683 1.00 97.56 241 THR A C 1
ATOM 1925 O O . THR A 1 241 ? 12.660 -0.475 -22.034 1.00 97.56 241 THR A O 1
ATOM 1928 N N . GLY A 1 242 ? 12.038 1.647 -22.366 1.00 95.94 242 GLY A N 1
ATOM 1929 C CA . GLY A 1 242 ? 11.333 1.325 -23.612 1.00 95.94 242 GLY A CA 1
ATOM 1930 C C . GLY A 1 242 ? 12.245 0.727 -24.686 1.00 95.94 242 GLY A C 1
ATOM 1931 O O . GLY A 1 242 ? 11.805 -0.147 -25.426 1.00 95.94 242 GLY A O 1
ATOM 1932 N N . THR A 1 243 ? 13.524 1.115 -24.724 1.00 96.75 243 THR A N 1
ATOM 1933 C CA . THR A 1 243 ? 14.524 0.530 -25.631 1.00 96.75 243 THR A CA 1
ATOM 1934 C C . THR A 1 243 ? 14.786 -0.944 -25.326 1.00 96.75 243 THR A C 1
ATOM 1936 O O . THR A 1 243 ? 14.790 -1.760 -26.243 1.00 96.75 243 THR A O 1
ATOM 1939 N N . GLU A 1 244 ? 14.976 -1.303 -24.054 1.00 97.69 244 GLU A N 1
ATOM 1940 C CA . GLU A 1 244 ? 15.154 -2.705 -23.642 1.00 97.69 244 GLU A CA 1
ATOM 1941 C C . GLU A 1 244 ? 13.919 -3.542 -23.985 1.00 97.69 244 GLU A C 1
ATOM 1943 O O . GLU A 1 244 ? 14.041 -4.648 -24.510 1.00 97.69 244 GLU A O 1
ATOM 1948 N N . ILE A 1 245 ? 12.726 -2.982 -23.766 1.00 97.44 245 ILE A N 1
ATOM 1949 C CA . ILE A 1 245 ? 11.463 -3.643 -24.101 1.00 97.44 245 ILE A CA 1
ATOM 1950 C C . ILE A 1 245 ? 11.325 -3.853 -25.613 1.00 97.44 245 ILE A C 1
ATOM 1952 O O . ILE A 1 245 ? 10.950 -4.940 -26.052 1.00 97.44 245 ILE A O 1
ATOM 1956 N N . ALA A 1 246 ? 11.633 -2.830 -26.412 1.00 95.81 246 ALA A N 1
ATOM 1957 C CA . ALA A 1 246 ? 11.576 -2.911 -27.866 1.00 95.81 246 ALA A CA 1
ATOM 1958 C C . ALA A 1 246 ? 12.555 -3.960 -28.411 1.00 95.81 246 ALA A C 1
ATOM 1960 O O . ALA A 1 246 ? 12.175 -4.751 -29.269 1.00 95.81 246 ALA A O 1
ATOM 1961 N N . LEU A 1 247 ? 13.775 -4.016 -27.868 1.00 96.38 247 LEU A N 1
ATOM 1962 C CA . LEU A 1 247 ? 14.786 -4.995 -28.263 1.00 96.38 247 LEU A CA 1
ATOM 1963 C C . LEU A 1 247 ? 14.362 -6.435 -27.935 1.00 96.38 247 LEU A C 1
ATOM 1965 O O . LEU A 1 247 ? 14.537 -7.331 -28.763 1.00 96.38 247 LEU A O 1
ATOM 1969 N N . ALA A 1 248 ? 13.792 -6.666 -26.749 1.00 96.75 248 ALA A N 1
ATOM 1970 C CA . ALA A 1 248 ? 13.273 -7.980 -26.367 1.00 96.75 248 ALA A CA 1
ATOM 1971 C C . ALA A 1 248 ? 12.135 -8.427 -27.301 1.00 96.75 248 ALA A C 1
ATOM 1973 O O . ALA A 1 248 ? 12.136 -9.556 -27.793 1.00 96.75 248 ALA A O 1
ATOM 1974 N N . ALA A 1 249 ? 11.207 -7.516 -27.612 1.00 95.94 249 ALA A N 1
ATOM 1975 C CA . ALA A 1 249 ? 10.113 -7.785 -28.538 1.00 95.94 249 ALA A CA 1
ATOM 1976 C C . ALA A 1 249 ? 10.616 -8.080 -29.963 1.00 95.94 249 ALA A C 1
ATOM 1978 O O . ALA A 1 249 ? 10.214 -9.080 -30.554 1.00 95.94 249 ALA A O 1
ATOM 1979 N N . GLU A 1 250 ? 11.543 -7.272 -30.490 1.00 95.00 250 GLU A N 1
ATOM 1980 C CA . GLU A 1 250 ? 12.139 -7.465 -31.818 1.00 95.00 250 GLU A CA 1
ATOM 1981 C C . GLU A 1 250 ? 12.878 -8.805 -31.921 1.00 95.00 250 GLU A C 1
ATOM 1983 O O . GLU A 1 250 ? 12.700 -9.534 -32.897 1.00 95.00 250 GLU A O 1
ATOM 1988 N N . THR A 1 251 ? 13.637 -9.176 -30.886 1.00 95.44 251 THR A N 1
ATOM 1989 C CA . THR A 1 251 ? 14.338 -10.471 -30.812 1.00 95.44 251 THR A CA 1
ATOM 1990 C C . THR A 1 251 ? 13.360 -11.648 -30.869 1.00 95.44 251 THR A C 1
ATOM 1992 O O . THR A 1 251 ? 13.663 -12.679 -31.468 1.00 95.44 251 THR A O 1
ATOM 1995 N N . ALA A 1 252 ? 12.165 -11.485 -30.297 1.00 95.00 252 ALA A N 1
ATOM 1996 C CA . ALA A 1 252 ? 11.082 -12.461 -30.368 1.00 95.00 252 ALA A CA 1
ATOM 1997 C C . ALA A 1 252 ? 10.264 -12.390 -31.679 1.00 95.00 252 ALA A C 1
ATOM 1999 O O . ALA A 1 252 ? 9.349 -13.191 -31.873 1.00 95.00 252 ALA A O 1
ATOM 2000 N N . GLY A 1 253 ? 10.559 -11.450 -32.585 1.00 95.12 253 GLY A N 1
ATOM 2001 C CA . GLY A 1 253 ? 9.779 -11.217 -33.804 1.00 95.12 253 GLY A CA 1
ATOM 2002 C C . GLY A 1 253 ? 8.391 -10.622 -33.540 1.00 95.12 253 GLY A C 1
ATOM 2003 O O . GLY A 1 253 ? 7.474 -10.805 -34.347 1.00 95.12 253 GLY A O 1
ATOM 2004 N N . LEU A 1 254 ? 8.223 -9.927 -32.412 1.00 95.75 254 LEU A N 1
ATOM 2005 C CA . LEU A 1 254 ? 6.961 -9.361 -31.946 1.00 95.75 254 LEU A CA 1
ATOM 2006 C C . LEU A 1 254 ? 7.022 -7.831 -31.824 1.00 95.75 254 LEU A C 1
ATOM 2008 O O . LEU A 1 254 ? 8.080 -7.213 -31.747 1.00 95.75 254 LEU A O 1
ATOM 2012 N N . VAL A 1 255 ? 5.848 -7.213 -31.755 1.00 94.00 255 VAL A N 1
ATOM 2013 C CA . VAL A 1 255 ? 5.638 -5.801 -31.438 1.00 94.00 255 VAL A CA 1
ATOM 2014 C C . VAL A 1 255 ? 4.507 -5.672 -30.422 1.00 94.00 255 VAL A C 1
ATOM 2016 O O . VAL A 1 255 ? 3.530 -6.425 -30.454 1.00 94.00 255 VAL A O 1
ATOM 2019 N N . LEU A 1 256 ? 4.620 -4.707 -29.510 1.00 93.44 256 LEU A N 1
ATOM 2020 C CA . LEU A 1 256 ? 3.551 -4.402 -28.566 1.00 93.44 256 LEU A CA 1
ATOM 2021 C C . LEU A 1 256 ? 2.339 -3.816 -29.307 1.00 93.44 256 LEU A C 1
ATOM 2023 O O . LEU A 1 256 ? 2.434 -2.773 -29.951 1.00 93.44 256 LEU A O 1
ATOM 2027 N N . SER A 1 257 ? 1.184 -4.463 -29.171 1.00 92.19 257 SER A N 1
ATOM 2028 C CA . SER A 1 257 ? -0.098 -4.007 -29.708 1.00 92.19 257 SER A CA 1
ATOM 2029 C C . SER A 1 257 ? -1.141 -3.972 -28.595 1.00 92.19 257 SER A C 1
ATOM 2031 O O . SER A 1 257 ? -1.764 -4.980 -28.245 1.00 92.19 257 SER A O 1
ATOM 2033 N N . GLY A 1 258 ? -1.294 -2.793 -27.985 1.00 91.25 258 GLY A N 1
ATOM 2034 C CA . GLY A 1 258 ? -2.177 -2.582 -26.841 1.00 91.25 258 GLY A CA 1
ATOM 2035 C C . GLY A 1 258 ? -1.791 -3.460 -25.650 1.00 91.25 258 GLY A C 1
ATOM 2036 O O . GLY A 1 258 ? -0.830 -3.169 -24.950 1.00 91.25 258 GLY A O 1
ATOM 2037 N N . TRP A 1 259 ? -2.561 -4.527 -25.430 1.00 94.62 259 TRP A N 1
ATOM 2038 C CA . TRP A 1 259 ? -2.424 -5.471 -24.310 1.00 94.62 259 TRP A CA 1
ATOM 2039 C C . TRP A 1 259 ? -1.963 -6.862 -24.758 1.00 94.62 259 TRP A C 1
ATOM 2041 O O . TRP A 1 259 ? -2.282 -7.863 -24.121 1.00 94.62 259 TRP A O 1
ATOM 2051 N N . SER A 1 260 ? -1.253 -6.933 -25.882 1.00 93.69 260 SER A N 1
ATOM 2052 C CA . SER A 1 260 ? -0.728 -8.180 -26.436 1.00 93.69 260 SER A CA 1
ATOM 2053 C C . SER A 1 260 ? 0.555 -7.941 -27.220 1.00 93.69 260 SER A C 1
ATOM 2055 O O . SER A 1 260 ? 0.785 -6.835 -27.712 1.00 93.69 260 SER A O 1
ATOM 2057 N N . TRP A 1 261 ? 1.358 -8.988 -27.373 1.00 93.19 261 TRP A N 1
ATOM 2058 C CA . TRP A 1 261 ? 2.510 -9.009 -28.272 1.00 93.19 261 TRP A CA 1
ATOM 2059 C C . TRP A 1 261 ? 2.099 -9.679 -29.585 1.00 93.19 261 TRP A C 1
ATOM 2061 O O . TRP A 1 261 ? 1.660 -10.827 -29.589 1.00 93.19 261 TRP A O 1
ATOM 2071 N N . ALA A 1 262 ? 2.179 -8.947 -30.695 1.00 91.56 262 ALA A N 1
ATOM 2072 C CA . ALA A 1 262 ? 1.750 -9.409 -32.013 1.00 91.56 262 ALA A CA 1
ATOM 2073 C C . ALA A 1 262 ? 2.962 -9.636 -32.928 1.00 91.56 262 ALA A C 1
ATOM 2075 O O . ALA A 1 262 ? 3.921 -8.878 -32.820 1.00 91.56 262 ALA A O 1
ATOM 2076 N N . PRO A 1 263 ? 2.938 -10.613 -33.853 1.00 91.19 263 PRO A N 1
ATOM 2077 C CA . PRO A 1 263 ? 3.998 -10.766 -34.844 1.00 91.19 263 PRO A CA 1
ATOM 2078 C C . PRO A 1 263 ? 4.214 -9.482 -35.642 1.00 91.19 263 PRO A C 1
ATOM 2080 O O . PRO A 1 263 ? 3.248 -8.809 -36.018 1.00 91.19 263 PRO A O 1
ATOM 2083 N N . VAL A 1 264 ? 5.472 -9.160 -35.936 1.00 85.69 264 VAL A N 1
ATOM 2084 C CA . VAL A 1 264 ? 5.794 -8.049 -36.836 1.00 85.69 264 VAL A CA 1
ATOM 2085 C C . VAL A 1 264 ? 5.207 -8.363 -38.216 1.00 85.69 264 VAL A C 1
ATOM 2087 O O . VAL A 1 264 ? 5.614 -9.310 -38.888 1.00 85.69 264 VAL A O 1
ATOM 2090 N N . ALA A 1 265 ? 4.210 -7.587 -38.643 1.00 77.44 265 ALA A N 1
ATOM 2091 C CA . ALA A 1 265 ? 3.640 -7.718 -39.976 1.00 77.44 265 ALA A CA 1
ATOM 2092 C C . ALA A 1 265 ? 4.629 -7.144 -41.000 1.00 77.44 265 ALA A C 1
ATOM 2094 O O . ALA A 1 265 ? 4.701 -5.930 -41.182 1.00 77.44 265 ALA A O 1
ATOM 2095 N N . PHE A 1 266 ? 5.386 -8.010 -41.674 1.00 60.41 266 PHE A N 1
ATOM 2096 C CA . PHE A 1 266 ? 6.156 -7.613 -42.850 1.00 60.41 266 PHE A CA 1
ATOM 2097 C C . PHE A 1 266 ? 5.172 -7.245 -43.972 1.00 60.41 266 PHE A C 1
ATOM 2099 O O . PHE A 1 266 ? 4.415 -8.098 -44.441 1.00 60.41 266 PHE A O 1
ATOM 2106 N N . ARG A 1 267 ? 5.139 -5.967 -44.357 1.00 46.69 267 ARG A N 1
ATOM 2107 C CA . ARG A 1 267 ? 4.556 -5.512 -45.626 1.00 46.69 267 ARG A CA 1
ATOM 2108 C C . ARG A 1 267 ? 5.658 -5.325 -46.650 1.00 46.69 267 ARG A C 1
ATOM 2110 O O . ARG A 1 267 ? 6.721 -4.805 -46.250 1.00 46.69 267 ARG A O 1
#

Radius of gyration: 23.71 Å; Cα contacts (8 Å, |Δi|>4): 373; chains: 1; bounding box: 60×36×73 Å

Nearest PDB structures (foldseek):
  6ppq-assembly1_E  TM=5.927E-01  e=4.025E+00  Schizosaccharomyces pombe 972h-
  8ro1-assembly1_e  TM=5.236E-01  e=7.960E+00  Caenorhabditis elegans
  9f16-assembly1_B  TM=2.037E-01  e=8.426E+00  Homo sapiens